Protein AF-A0AA40LJL6-F1 (afdb_monomer)

Radius of gyration: 24.33 Å; Cα contacts (8 Å, |Δi|>4): 208; chains: 1; bounding box: 63×38×68 Å

Secondary structure (DSSP, 8-state):
-----SPTT-GGGGGGGGGG-SEEEEE--TT-S-S--TTTTT-SSS-S--GGGGTTT---------PPPTTSPPPEEEE--------S--TT------------EEEEEEPP-PPPPP-----------PPPEEEEE---------GGGSSS--STT---------SSSSSS-GGGG-TT-EEEE--SSSSPEEEE---

pLDDT: mean 71.31, std 26.69, range [22.41, 97.38]

Foldseek 3Di:
DQDDDDPPPPQLCQQVVLSHDQKDKAFDDPVQQDQHDPCCVVHSRDGPHGNVVRPVVVDDLDDPPPDPPPPDDFFDWDWDQPDDPDPPDPPPDPPPDPDWDKDKTKTDRDDDDDDDDDDDDDDPDPPPPNTTMIMIHTKDDDDDDDPVCPPHHDDVPRDIDDDDDDDPRDPDPPCVPDQQDWDWADDPDDHIDIDGNDD

InterPro domains:
  IPR000269 Copper amine oxidase [PTHR10638] (2-182)
  IPR015798 Copper amine oxidase, catalytic domain [PF01179] (6-64)
  IPR015798 Copper amine oxidase, catalytic domain [PF01179] (128-181)
  IPR036460 Copper amine oxidase, catalytic domain superfamily [G3DSA:2.70.98.20] (1-196)
  IPR036460 Copper amine oxidase, catalytic domain superfamily [SSF49998] (3-64)
  IPR036460 Copper amine oxidase, catalytic domain superfamily [SSF49998] (126-197)
  IPR049947 Copper amine oxidase, copper-binding site [PS01165] (138-151)

Organism: Cnephaeus nilssonii (NCBI:txid3371016)

Sequence (199 aa):
MAEQVLPPGWQEERAITWARYPLAVTKYRESELCSSSIYNQNDPWDPPVVFEEFLRNNENIEEEVLAPPSSSPSPRLELRPVLGPVPAAPCCGESKLSGPQICPFLIRRAGGVAHPSPLRARQHCPPLSPQDLVAWVTVGFLHIPHSEDIPNTATPGNSVGFLLRPFNFFPEDPSVASRDTVIVWPRDNGPNYVQRWIP

Solvent-accessible surface area (backbone atoms only — not comparable to full-atom values): 13677 Å² total; per-residue (Å²): 124,47,68,76,81,66,62,88,86,39,68,58,35,48,30,49,42,53,58,75,34,57,65,46,77,39,72,67,46,92,90,64,72,59,67,53,54,90,59,24,80,84,37,21,71,75,32,95,33,49,37,59,61,70,61,68,72,70,71,83,80,84,68,85,83,74,75,75,66,99,82,64,82,78,78,49,72,49,82,50,81,87,77,64,89,70,70,98,60,70,90,77,57,92,64,96,62,102,64,73,70,73,67,78,42,50,50,35,72,46,78,81,87,76,81,90,77,88,88,81,78,96,72,90,69,79,82,79,71,74,72,43,33,28,47,39,52,40,46,48,78,90,83,79,90,56,81,76,37,64,97,52,72,63,68,83,89,70,73,76,79,84,82,92,71,86,74,89,69,56,99,60,72,78,69,72,79,50,54,84,56,72,48,77,43,86,48,99,82,68,76,65,47,76,49,70,57,75,132

Mean predicted aligned error: 14.17 Å

Structure (mmCIF, N/CA/C/O backbone):
data_AF-A0AA40LJL6-F1
#
_entry.id   AF-A0AA40LJL6-F1
#
loop_
_atom_site.group_PDB
_atom_site.id
_atom_site.type_symbol
_atom_site.label_atom_id
_atom_site.label_alt_id
_atom_site.label_comp_id
_atom_site.label_asym_id
_atom_site.label_entity_id
_atom_site.label_seq_id
_atom_site.pdbx_PDB_ins_code
_atom_site.Cartn_x
_atom_site.Cartn_y
_atom_site.Cartn_z
_atom_site.occupancy
_atom_site.B_iso_or_equiv
_atom_site.auth_seq_id
_atom_site.auth_comp_id
_atom_site.auth_asym_id
_atom_site.auth_atom_id
_atom_site.pdbx_PDB_model_num
ATOM 1 N N . MET A 1 1 ? 2.437 -12.860 6.731 1.00 56.91 1 MET A N 1
ATOM 2 C CA . MET A 1 1 ? 1.092 -12.312 7.016 1.00 56.91 1 MET A CA 1
ATOM 3 C C . MET A 1 1 ? 1.081 -11.991 8.495 1.00 56.91 1 MET A C 1
ATOM 5 O O . MET A 1 1 ? 1.680 -12.765 9.231 1.00 56.91 1 MET A O 1
ATOM 9 N N . ALA A 1 2 ? 0.531 -10.849 8.908 1.00 76.94 2 ALA A N 1
ATOM 10 C CA . ALA A 1 2 ? 0.486 -10.508 10.328 1.00 76.94 2 ALA A CA 1
ATOM 11 C C . ALA A 1 2 ? -0.398 -11.515 11.081 1.00 76.94 2 ALA A C 1
ATOM 13 O O . ALA A 1 2 ? -1.391 -11.989 10.528 1.00 76.94 2 ALA A O 1
ATOM 14 N N . GLU A 1 3 ? -0.017 -11.839 12.312 1.00 81.81 3 GLU A N 1
ATOM 15 C CA . GLU A 1 3 ? -0.786 -12.704 13.208 1.00 81.81 3 GLU A CA 1
ATOM 16 C C . GLU A 1 3 ? -1.466 -11.868 14.298 1.00 81.81 3 GLU A C 1
ATOM 18 O O . GLU A 1 3 ? -1.083 -10.724 14.552 1.00 81.81 3 GLU A O 1
ATOM 23 N N . GLN A 1 4 ? -2.481 -12.445 14.946 1.00 86.44 4 GLN A N 1
ATOM 24 C CA . GLN A 1 4 ? -3.164 -11.813 16.072 1.00 86.44 4 GLN A CA 1
ATOM 25 C C . GLN A 1 4 ? -2.174 -11.577 17.221 1.00 86.44 4 GLN A C 1
ATOM 27 O O . GLN A 1 4 ? -1.598 -12.526 17.747 1.00 86.44 4 GLN A O 1
ATOM 32 N N . VAL A 1 5 ? -2.012 -10.317 17.632 1.00 86.62 5 VAL A N 1
ATOM 33 C CA . VAL A 1 5 ? -1.057 -9.939 18.689 1.00 86.62 5 VAL A CA 1
ATOM 34 C C . VAL A 1 5 ? -1.708 -9.961 20.071 1.00 86.62 5 VAL A C 1
ATOM 36 O O . VAL A 1 5 ? -1.239 -10.654 20.969 1.00 86.62 5 VAL A O 1
ATOM 39 N N . LEU A 1 6 ? -2.795 -9.207 20.254 1.00 86.88 6 LEU A N 1
ATOM 40 C CA . LEU A 1 6 ? -3.528 -9.146 21.521 1.00 86.88 6 LEU A CA 1
ATOM 41 C C . LEU A 1 6 ? -4.774 -10.040 21.472 1.00 86.88 6 LEU A C 1
ATOM 43 O O . LEU A 1 6 ? -5.401 -10.123 20.416 1.00 86.88 6 LEU A O 1
ATOM 47 N N . PRO A 1 7 ? -5.178 -10.694 22.573 1.00 90.06 7 PRO A N 1
ATOM 48 C CA . PRO A 1 7 ? -6.422 -11.457 22.602 1.00 90.06 7 PRO A CA 1
ATOM 49 C C . PRO A 1 7 ? -7.640 -10.568 22.284 1.00 90.06 7 PRO A C 1
ATOM 51 O O . PRO A 1 7 ? -7.742 -9.471 22.840 1.00 90.06 7 PRO A O 1
ATOM 54 N N . PRO A 1 8 ? -8.588 -11.020 21.441 1.00 89.00 8 PRO A N 1
ATOM 55 C CA . PRO A 1 8 ? -9.789 -10.247 21.141 1.00 89.00 8 PRO A CA 1
ATOM 56 C C . PRO A 1 8 ? -10.595 -9.911 22.401 1.00 89.00 8 PRO A C 1
ATOM 58 O O . PRO A 1 8 ? -10.908 -10.796 23.200 1.00 89.00 8 PRO A O 1
ATOM 61 N N . GLY A 1 9 ? -10.958 -8.638 22.566 1.00 83.12 9 GLY A N 1
ATOM 62 C CA . GLY A 1 9 ? -11.738 -8.165 23.715 1.00 83.12 9 GLY A CA 1
ATOM 63 C C . GLY A 1 9 ? -10.910 -7.916 24.978 1.00 83.12 9 GLY A C 1
ATOM 64 O O . GLY A 1 9 ? -11.483 -7.575 26.014 1.00 83.12 9 GLY A O 1
ATOM 65 N N . TRP A 1 10 ? -9.583 -8.056 24.905 1.00 88.56 10 TRP A N 1
ATOM 66 C CA . TRP A 1 10 ? -8.686 -7.560 25.942 1.00 88.56 10 TRP A CA 1
ATOM 67 C C . TRP A 1 10 ? -8.720 -6.025 25.995 1.00 88.56 10 TRP A C 1
ATOM 69 O O . TRP A 1 10 ? -9.001 -5.366 24.997 1.00 88.56 10 TRP A O 1
ATOM 79 N N . GLN A 1 11 ? -8.436 -5.463 27.168 1.00 88.12 11 GLN A N 1
ATOM 80 C CA . GLN A 1 11 ? -8.639 -4.051 27.494 1.00 88.12 11 GLN A CA 1
ATOM 81 C C . GLN A 1 11 ? -8.098 -3.079 26.427 1.00 88.12 11 GLN A C 1
ATOM 83 O O . GLN A 1 11 ?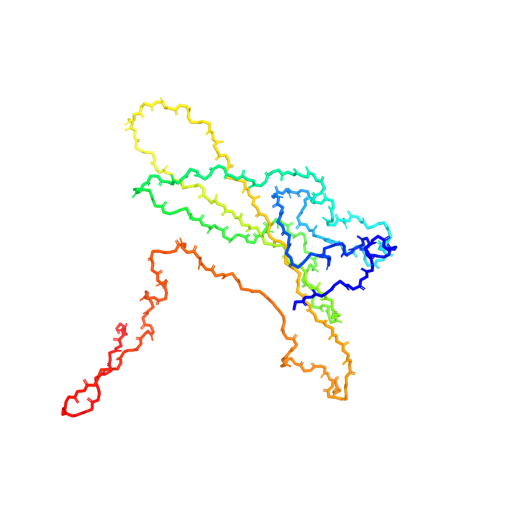 -8.866 -2.313 25.850 1.00 88.12 11 GLN A O 1
ATOM 88 N N . GLU A 1 12 ? -6.808 -3.154 26.109 1.00 90.81 12 GLU A N 1
ATOM 89 C CA . GLU A 1 12 ? -6.134 -2.257 25.159 1.00 90.81 12 GLU A CA 1
ATOM 90 C C . GLU A 1 12 ? -6.368 -2.644 23.691 1.00 90.81 12 GLU A C 1
ATOM 92 O O . GLU A 1 12 ? -6.174 -1.838 22.781 1.00 90.81 12 GLU A O 1
ATOM 97 N N . GLU A 1 13 ? -6.789 -3.885 23.438 1.00 94.06 13 GLU A N 1
ATOM 98 C CA . GLU A 1 13 ? -6.981 -4.406 22.084 1.00 94.06 13 GLU A CA 1
ATOM 99 C C . GLU A 1 13 ? -8.101 -3.665 21.341 1.00 94.06 13 GLU A C 1
ATOM 101 O O . GLU A 1 13 ? -8.057 -3.542 20.114 1.00 94.06 13 GLU A O 1
ATOM 106 N N . ARG A 1 14 ? -9.036 -3.053 22.081 1.00 93.56 14 ARG A N 1
ATOM 107 C CA . ARG A 1 14 ? -10.104 -2.206 21.537 1.00 93.56 14 ARG A CA 1
ATOM 108 C C . ARG A 1 14 ? -9.581 -1.091 20.618 1.00 93.56 14 ARG A C 1
ATOM 110 O O . ARG A 1 14 ? -10.229 -0.784 19.615 1.00 93.56 14 ARG A O 1
ATOM 117 N N . ALA A 1 15 ? -8.404 -0.533 20.904 1.00 92.75 15 ALA A N 1
ATOM 118 C CA . ALA A 1 15 ? -7.780 0.534 20.117 1.00 92.75 15 ALA A CA 1
ATOM 119 C C . ALA A 1 15 ? -7.234 0.092 18.753 1.00 92.75 15 ALA A C 1
ATOM 121 O O . ALA A 1 15 ? -6.983 0.943 17.891 1.00 92.75 15 ALA A O 1
ATOM 122 N N . ILE A 1 16 ? -7.030 -1.215 18.567 1.00 94.00 16 ILE A N 1
ATOM 123 C CA . ILE A 1 16 ? -6.370 -1.805 17.399 1.00 94.00 16 ILE A CA 1
ATOM 124 C C . ILE A 1 16 ? -7.142 -2.998 16.822 1.00 94.00 16 ILE A C 1
ATOM 126 O O . ILE A 1 16 ? -6.550 -3.912 16.259 1.00 94.00 16 ILE A O 1
ATOM 130 N N . THR A 1 17 ? -8.474 -2.991 16.912 1.00 94.50 17 THR A N 1
ATOM 131 C CA . THR A 1 17 ? -9.337 -4.085 16.409 1.00 94.50 17 THR A CA 1
ATOM 132 C C . THR A 1 17 ? -9.143 -4.414 14.923 1.00 94.50 17 THR A C 1
ATOM 134 O O . THR A 1 17 ? -9.381 -5.541 14.497 1.00 94.50 17 THR A O 1
ATOM 137 N N . TRP A 1 18 ? -8.631 -3.471 14.130 1.00 93.62 18 TRP A N 1
ATOM 138 C CA . TRP A 1 18 ? -8.189 -3.709 12.754 1.00 93.62 18 TRP A CA 1
ATOM 139 C C . TRP A 1 18 ? -7.113 -4.798 12.634 1.00 93.62 18 TRP A C 1
ATOM 141 O O . TRP A 1 18 ? -7.055 -5.486 11.617 1.00 93.62 18 TRP A O 1
ATOM 151 N N . ALA A 1 19 ? -6.298 -5.007 13.672 1.00 91.75 19 ALA A N 1
ATOM 152 C CA . ALA A 1 19 ? -5.190 -5.961 13.671 1.00 91.75 19 ALA A CA 1
ATOM 153 C C . ALA A 1 19 ? -5.661 -7.419 13.646 1.00 91.75 19 ALA A C 1
ATOM 155 O O . ALA A 1 19 ? -4.876 -8.311 13.333 1.00 91.75 19 ALA A O 1
ATOM 156 N N . ARG A 1 20 ? -6.947 -7.658 13.932 1.00 92.56 20 ARG A N 1
ATOM 157 C CA . ARG A 1 20 ? -7.588 -8.974 13.812 1.00 92.56 20 ARG A CA 1
ATOM 158 C C . ARG A 1 20 ? -7.720 -9.439 12.370 1.00 92.56 20 ARG A C 1
ATOM 160 O O . ARG A 1 20 ? -7.794 -10.637 12.102 1.00 92.56 20 ARG A O 1
ATOM 167 N N . TYR A 1 21 ? -7.792 -8.486 11.445 1.00 91.75 21 TYR A N 1
ATOM 168 C CA . TYR A 1 21 ? -8.160 -8.740 10.066 1.00 91.75 21 TYR A CA 1
ATOM 169 C C . TYR A 1 21 ? -6.962 -8.485 9.161 1.00 91.75 21 TYR A C 1
ATOM 171 O O . TYR A 1 21 ? -6.545 -7.336 9.010 1.00 91.75 21 TYR A O 1
ATOM 179 N N . PRO A 1 22 ? -6.416 -9.517 8.498 1.00 90.12 22 PRO A N 1
ATOM 180 C CA . PRO A 1 22 ? -5.417 -9.287 7.461 1.00 90.12 22 PRO A CA 1
ATOM 181 C C . PRO A 1 22 ? -6.010 -8.527 6.263 1.00 90.12 22 PRO A C 1
ATOM 183 O O . PRO A 1 22 ? -5.319 -7.741 5.617 1.00 90.12 22 PRO A O 1
ATOM 186 N N . LEU A 1 23 ? -7.297 -8.755 5.989 1.00 90.56 23 LEU A N 1
ATOM 187 C CA . LEU A 1 23 ? -8.101 -8.041 5.008 1.00 90.56 23 LEU A CA 1
ATOM 188 C C . LEU A 1 23 ? -9.528 -7.898 5.545 1.00 90.56 23 LEU A C 1
ATOM 190 O O . LEU A 1 23 ? -10.116 -8.881 5.995 1.00 90.56 23 LEU A O 1
ATOM 194 N N . ALA A 1 24 ? -10.089 -6.701 5.430 1.00 90.44 24 ALA A N 1
ATOM 195 C CA . ALA A 1 24 ? -11.503 -6.428 5.649 1.00 90.44 24 ALA A CA 1
ATOM 196 C C . ALA A 1 24 ? -12.036 -5.520 4.534 1.00 90.44 24 ALA A C 1
ATOM 198 O O . ALA A 1 24 ? -11.298 -4.700 3.984 1.00 90.44 24 ALA A O 1
ATOM 199 N N . VAL A 1 25 ? -13.315 -5.669 4.191 1.00 89.81 25 VAL A N 1
ATOM 200 C CA . VAL A 1 25 ? -13.981 -4.861 3.161 1.00 89.81 25 VAL A CA 1
ATOM 201 C C . VAL A 1 25 ? -15.233 -4.243 3.762 1.00 89.81 25 VAL A C 1
ATOM 203 O O . VAL A 1 25 ? -16.051 -4.955 4.340 1.00 89.81 25 VAL A O 1
ATOM 206 N N . THR A 1 26 ? -15.377 -2.928 3.624 1.00 88.50 26 THR A N 1
ATOM 207 C CA . THR A 1 26 ? -16.536 -2.172 4.114 1.00 88.50 26 THR A CA 1
ATOM 208 C C . THR A 1 26 ? -17.136 -1.335 2.992 1.00 88.50 26 THR A C 1
ATOM 210 O O . THR A 1 26 ? -16.498 -1.098 1.961 1.00 88.50 26 THR A O 1
ATOM 213 N N . LYS A 1 27 ? -18.369 -0.860 3.181 1.00 88.19 27 LYS A N 1
ATOM 214 C CA . LYS A 1 27 ? -18.916 0.201 2.331 1.00 88.19 27 LYS A CA 1
ATOM 215 C C . LYS A 1 27 ? -18.298 1.534 2.720 1.00 88.19 27 LYS A C 1
ATOM 217 O O . LYS A 1 27 ? -18.002 1.781 3.887 1.00 88.19 27 LYS A O 1
ATOM 222 N N . TYR A 1 28 ? -18.109 2.400 1.736 1.00 86.12 28 TYR A N 1
ATOM 223 C CA . TYR A 1 28 ? -17.621 3.746 1.966 1.00 86.12 28 TYR A CA 1
ATOM 224 C C . TYR A 1 28 ? -18.651 4.577 2.730 1.00 86.12 28 TYR A C 1
ATOM 226 O O . TYR A 1 28 ? -19.820 4.656 2.342 1.00 86.12 28 TYR A O 1
ATOM 234 N N . ARG A 1 29 ? -18.186 5.254 3.779 1.00 85.31 29 ARG A N 1
ATOM 235 C CA . ARG A 1 29 ? -18.951 6.222 4.563 1.00 85.31 29 ARG A CA 1
ATOM 236 C C . ARG A 1 29 ? -18.042 7.380 4.949 1.00 85.31 29 ARG A C 1
ATOM 238 O O . ARG A 1 29 ? -16.910 7.171 5.378 1.00 85.31 29 ARG A O 1
ATOM 245 N N . GLU A 1 30 ? -18.555 8.603 4.859 1.00 87.81 30 GLU A N 1
ATOM 246 C CA . GLU A 1 30 ? -17.804 9.806 5.251 1.00 87.81 30 GLU A CA 1
ATOM 247 C C . GLU A 1 30 ? -17.490 9.854 6.756 1.00 87.81 30 GLU A C 1
ATOM 249 O O . GLU A 1 30 ? -16.567 10.546 7.170 1.00 87.81 30 GLU A O 1
ATOM 254 N N . SER A 1 31 ? -18.227 9.107 7.582 1.00 87.81 31 SER A N 1
ATOM 255 C CA . SER A 1 31 ? -17.964 8.972 9.018 1.00 87.81 31 SER A CA 1
ATOM 256 C C . SER A 1 31 ? -16.895 7.927 9.363 1.00 87.81 31 SER A C 1
ATOM 258 O O . SER A 1 31 ? -16.448 7.887 10.503 1.00 87.81 31 SER A O 1
ATOM 260 N N . GLU A 1 32 ? -16.481 7.081 8.412 1.00 91.19 32 GLU A N 1
ATOM 261 C CA . GLU A 1 32 ? -15.602 5.915 8.634 1.00 91.19 32 GLU A CA 1
ATOM 262 C C . GLU A 1 32 ? -14.310 6.024 7.800 1.00 91.19 32 GLU A C 1
ATOM 264 O O . GLU A 1 32 ? -13.824 5.059 7.213 1.00 91.19 32 GLU A O 1
ATOM 269 N N . LEU A 1 33 ? -13.749 7.236 7.703 1.00 88.94 33 LEU A N 1
ATOM 270 C CA . LEU A 1 33 ? -12.578 7.519 6.857 1.00 88.94 33 LEU A CA 1
ATOM 271 C C . LEU A 1 33 ? -11.265 6.954 7.406 1.00 88.94 33 LEU A C 1
ATOM 273 O O . LEU A 1 33 ? -10.334 6.727 6.638 1.00 88.94 33 LEU A O 1
ATOM 277 N N . CYS A 1 34 ? -11.177 6.760 8.722 1.00 89.00 34 CYS A N 1
ATOM 278 C CA . CYS A 1 34 ? -9.962 6.354 9.420 1.00 89.00 34 CYS A CA 1
ATOM 279 C C . CYS A 1 34 ? -10.252 5.133 10.297 1.00 89.00 34 CYS A C 1
ATOM 281 O O . CYS A 1 34 ? -11.263 5.105 10.988 1.00 89.00 34 CYS A O 1
ATOM 283 N N . SER A 1 35 ? -9.343 4.156 10.325 1.00 90.88 35 SER A N 1
ATOM 284 C CA . SER A 1 35 ? -9.427 2.970 11.196 1.00 90.88 35 SER A CA 1
ATOM 285 C C . SER A 1 35 ? -8.861 3.197 12.606 1.00 90.88 35 SER A C 1
ATOM 287 O O . SER A 1 35 ? -8.940 2.310 13.455 1.00 90.88 35 SER A O 1
ATOM 289 N N . SER A 1 36 ? -8.266 4.367 12.855 1.00 91.31 36 SER A N 1
ATOM 290 C CA . SER A 1 36 ? -7.680 4.770 14.136 1.00 91.31 36 SER A CA 1
ATOM 291 C C . SER A 1 36 ? -7.701 6.298 14.289 1.00 91.31 36 SER A C 1
ATOM 293 O O . SER A 1 36 ? -8.155 7.019 13.398 1.00 91.31 36 SER A O 1
ATOM 295 N N . SER A 1 37 ? -7.201 6.797 15.417 1.00 89.31 37 SER A N 1
ATOM 296 C CA . SER A 1 37 ? -7.086 8.219 15.741 1.00 89.31 37 SER A CA 1
ATOM 297 C C . SER A 1 37 ? -5.815 8.487 16.545 1.00 89.31 37 SER A C 1
ATOM 299 O O . SER A 1 37 ? -5.325 7.609 17.253 1.00 89.31 37 SER A O 1
ATOM 301 N N . ILE A 1 38 ? -5.313 9.727 16.503 1.00 91.44 38 ILE A N 1
ATOM 302 C CA . ILE A 1 38 ? -4.161 10.168 17.311 1.00 91.44 38 ILE A CA 1
ATOM 303 C C . ILE A 1 38 ? -4.389 9.990 18.821 1.00 91.44 38 ILE A C 1
ATOM 305 O O . ILE A 1 38 ? -3.432 9.907 19.586 1.00 91.44 38 ILE A O 1
ATOM 309 N N . TYR A 1 39 ? -5.650 9.924 19.254 1.00 91.00 39 TYR A N 1
ATOM 310 C CA . TYR A 1 39 ? -6.017 9.783 20.661 1.00 91.00 39 TYR A CA 1
ATOM 311 C C . TYR A 1 39 ? -6.032 8.324 21.144 1.00 91.00 39 TYR A C 1
ATOM 313 O O . TYR A 1 39 ? -5.899 8.101 22.345 1.00 91.00 39 TYR A O 1
ATOM 321 N N . ASN A 1 40 ? -6.089 7.334 20.237 1.00 89.50 40 ASN A N 1
ATOM 322 C CA . ASN A 1 40 ? -6.107 5.904 20.590 1.00 89.50 40 ASN A CA 1
ATOM 323 C C . ASN A 1 40 ? -4.866 5.478 21.396 1.00 89.50 40 ASN A C 1
ATOM 325 O O . ASN A 1 40 ? -4.921 4.502 22.134 1.00 89.50 40 ASN A O 1
ATOM 329 N N . GLN A 1 41 ? -3.743 6.191 21.254 1.00 90.00 41 GLN A N 1
ATOM 330 C CA . GLN A 1 41 ? -2.502 5.874 21.963 1.00 90.00 41 GLN A CA 1
ATOM 331 C C . GLN A 1 41 ? -2.580 6.163 23.468 1.00 90.00 41 GLN A C 1
ATOM 333 O O . GLN A 1 41 ? -1.993 5.427 24.259 1.00 90.00 41 GLN A O 1
ATOM 338 N N . ASN A 1 42 ? -3.245 7.256 23.850 1.00 93.19 42 ASN A N 1
ATOM 339 C CA . ASN A 1 42 ? -3.269 7.730 25.236 1.00 93.19 42 ASN A CA 1
ATOM 340 C C . ASN A 1 42 ? -4.484 7.213 26.011 1.00 93.19 42 ASN A C 1
ATOM 342 O O . ASN A 1 42 ? -4.439 7.180 27.237 1.00 93.19 42 ASN A O 1
ATOM 346 N N . ASP A 1 43 ? -5.538 6.807 25.304 1.00 93.44 43 ASP A N 1
ATOM 347 C CA . ASP A 1 43 ? -6.691 6.124 25.882 1.00 93.44 43 ASP A CA 1
ATOM 348 C C . ASP A 1 43 ? -7.126 4.960 24.975 1.00 93.44 43 ASP A C 1
ATOM 350 O O . ASP A 1 43 ? -8.037 5.098 24.152 1.00 93.44 43 ASP A O 1
ATOM 354 N N . PRO A 1 44 ? -6.431 3.810 25.053 1.00 92.00 44 PRO A N 1
ATOM 355 C CA . PRO A 1 44 ? -6.773 2.646 24.248 1.00 92.00 44 PRO A CA 1
ATOM 356 C C . PRO A 1 44 ? -8.012 1.891 24.754 1.00 92.00 44 PRO A C 1
ATOM 358 O O . PRO A 1 44 ? -8.523 1.017 24.049 1.00 92.00 44 PRO A O 1
ATOM 361 N N . TRP A 1 45 ? -8.485 2.204 25.963 1.00 94.31 45 TRP A N 1
ATOM 362 C CA . TRP A 1 45 ? -9.613 1.534 26.613 1.00 94.31 45 TRP A CA 1
ATOM 363 C C . TRP A 1 45 ? -10.959 2.119 26.181 1.00 94.31 45 TRP A C 1
ATOM 365 O O . TRP A 1 45 ? -11.922 1.363 26.032 1.00 94.31 45 TRP A O 1
ATOM 375 N N . ASP A 1 46 ? -11.011 3.430 25.925 1.00 95.81 46 ASP A N 1
ATOM 376 C CA . ASP A 1 46 ? -12.162 4.124 25.335 1.00 95.81 46 ASP A CA 1
ATOM 377 C C . ASP A 1 46 ? -11.757 4.957 24.099 1.00 95.81 46 ASP A C 1
ATOM 379 O O . ASP A 1 46 ? -11.801 6.190 24.099 1.00 95.81 46 ASP A O 1
ATOM 383 N N . PRO A 1 47 ? -11.306 4.298 23.014 1.00 93.94 47 PRO A N 1
ATOM 384 C CA . PRO A 1 47 ? -10.795 4.997 21.848 1.00 93.94 47 PRO A CA 1
ATOM 385 C C . PRO A 1 47 ? -11.943 5.638 21.047 1.00 93.94 47 PRO A C 1
ATOM 387 O O . PRO A 1 47 ? -12.982 5.006 20.841 1.00 93.94 47 PRO A O 1
ATOM 390 N N . PRO A 1 48 ? -11.744 6.837 20.470 1.00 92.06 48 PRO A N 1
ATOM 391 C CA . PRO A 1 48 ? -12.761 7.501 19.649 1.00 92.06 48 PRO A CA 1
ATOM 392 C C . PRO A 1 48 ? -13.056 6.786 18.321 1.00 92.06 48 PRO A C 1
ATOM 394 O O . PRO A 1 48 ? -14.032 7.119 17.655 1.00 92.06 48 PRO A O 1
ATOM 397 N N . VAL A 1 49 ? -12.201 5.847 17.901 1.00 92.12 49 VAL A N 1
ATOM 398 C CA . VAL A 1 49 ? -12.376 5.051 16.681 1.00 92.12 49 VAL A CA 1
ATOM 399 C C . VAL A 1 49 ? -12.134 3.580 16.999 1.00 92.12 49 VAL A C 1
ATOM 401 O O . VAL A 1 49 ? -11.034 3.207 17.419 1.00 92.12 49 VAL A O 1
ATOM 404 N N . VAL A 1 50 ? -13.148 2.750 16.742 1.00 94.06 50 VAL A N 1
ATOM 405 C CA . VAL A 1 50 ? -13.108 1.288 16.880 1.00 94.06 50 VAL A CA 1
ATOM 406 C C . VAL A 1 50 ? -13.428 0.659 15.524 1.00 94.06 50 VAL A C 1
ATOM 408 O O . VAL A 1 50 ? -14.583 0.605 15.115 1.00 94.06 50 VAL A O 1
ATOM 411 N N . PHE A 1 51 ? -12.407 0.152 14.830 1.00 94.19 51 PHE A N 1
ATOM 412 C CA . PHE A 1 51 ? -12.553 -0.401 13.477 1.00 94.19 51 PHE A CA 1
ATOM 413 C C . PHE A 1 51 ? -13.597 -1.525 13.370 1.00 94.19 51 PHE A C 1
ATOM 415 O O . PHE A 1 51 ? -14.341 -1.586 12.395 1.00 94.19 51 PHE A O 1
ATOM 422 N N . GLU A 1 52 ? -13.698 -2.387 14.387 1.00 93.06 52 GLU A N 1
ATOM 423 C CA . GLU A 1 52 ? -14.714 -3.450 14.456 1.00 93.06 52 GLU A CA 1
ATOM 424 C C . GLU A 1 52 ? -16.143 -2.930 14.214 1.00 93.06 52 GLU A C 1
ATOM 426 O O . GLU A 1 52 ? -16.982 -3.643 13.667 1.00 93.06 52 GLU A O 1
ATOM 431 N N . GLU A 1 53 ? -16.447 -1.688 14.605 1.00 92.69 53 GLU A N 1
ATOM 432 C CA . GLU A 1 53 ? -17.782 -1.103 14.449 1.00 92.69 53 GLU A CA 1
ATOM 433 C C . GLU A 1 53 ? -18.183 -0.928 12.982 1.00 92.69 53 GLU A C 1
ATOM 435 O O . GLU A 1 53 ? -19.373 -1.015 12.672 1.00 92.69 53 GLU A O 1
ATOM 440 N N . PHE A 1 54 ? -17.213 -0.801 12.071 1.00 91.00 54 PHE A N 1
ATOM 441 C CA . PHE A 1 54 ? -17.466 -0.672 10.633 1.00 91.00 54 PHE A CA 1
ATOM 442 C C . PHE A 1 54 ? -18.025 -1.974 10.038 1.00 91.00 54 PHE A C 1
ATOM 444 O O . PHE A 1 54 ? -18.720 -1.951 9.025 1.00 91.00 54 PHE A O 1
ATOM 451 N N . LEU A 1 55 ? -17.753 -3.115 10.685 1.00 88.94 55 LEU A N 1
ATOM 452 C CA . LEU A 1 55 ? -18.185 -4.450 10.254 1.00 88.94 55 LEU A CA 1
ATOM 453 C C . LEU A 1 55 ? -19.525 -4.875 10.878 1.00 88.94 55 LEU A C 1
ATOM 455 O O . LEU A 1 55 ? -20.223 -5.737 10.345 1.00 88.94 55 LEU A O 1
ATOM 459 N N . ARG A 1 56 ? -19.913 -4.277 12.011 1.00 80.12 56 ARG A N 1
ATOM 460 C CA . ARG A 1 56 ? -21.093 -4.697 12.797 1.00 80.12 56 ARG A CA 1
ATOM 461 C C . ARG A 1 56 ? -22.432 -4.410 12.132 1.00 80.12 56 ARG A C 1
ATOM 463 O O . ARG A 1 56 ? -23.437 -5.004 12.513 1.00 80.12 56 ARG A O 1
ATOM 470 N N . ASN A 1 57 ? -22.464 -3.499 11.166 1.00 75.50 57 ASN A N 1
ATOM 471 C CA . ASN A 1 57 ? -23.685 -3.125 10.456 1.00 75.50 57 ASN A CA 1
ATOM 472 C C . ASN A 1 57 ? -24.229 -4.250 9.543 1.00 75.50 57 ASN A C 1
ATOM 474 O O . ASN A 1 57 ? -25.351 -4.118 9.056 1.00 75.50 57 ASN A O 1
ATOM 478 N N . ASN A 1 58 ? -23.473 -5.349 9.357 1.00 69.25 58 ASN A N 1
ATOM 479 C CA . ASN A 1 58 ? -23.811 -6.517 8.532 1.00 69.25 58 ASN A CA 1
ATOM 480 C C . ASN A 1 58 ? -24.399 -6.126 7.168 1.00 69.25 58 ASN A C 1
ATOM 482 O O . ASN A 1 58 ? -25.359 -6.728 6.677 1.00 69.25 58 ASN A O 1
ATOM 486 N N . GLU A 1 59 ? -23.872 -5.053 6.581 1.00 70.62 59 GLU A N 1
ATOM 487 C CA . GLU A 1 59 ? -24.383 -4.575 5.313 1.00 70.62 59 GLU A CA 1
ATOM 488 C C . GLU A 1 59 ? -24.025 -5.567 4.208 1.00 70.62 59 GLU A C 1
ATOM 490 O O . GLU A 1 59 ? -22.859 -5.887 3.996 1.00 70.62 59 GLU A O 1
ATOM 495 N N . ASN A 1 60 ? -25.034 -6.028 3.467 1.00 66.00 60 ASN A N 1
ATOM 496 C CA . ASN A 1 60 ? -24.813 -6.950 2.360 1.00 66.00 60 ASN A CA 1
ATOM 497 C C . ASN A 1 60 ? -23.953 -6.283 1.263 1.00 66.00 60 ASN A C 1
ATOM 499 O O . ASN A 1 60 ? -24.325 -5.211 0.770 1.00 66.00 60 ASN A O 1
ATOM 503 N N . ILE A 1 61 ? -22.820 -6.904 0.910 1.00 68.56 61 ILE A N 1
ATOM 504 C CA . ILE A 1 61 ? -21.872 -6.471 -0.141 1.00 68.56 61 ILE A CA 1
ATOM 505 C C . ILE A 1 61 ? -22.168 -7.178 -1.483 1.00 68.56 61 ILE A C 1
ATOM 507 O O . ILE A 1 61 ? -21.548 -6.878 -2.499 1.00 68.56 61 ILE A O 1
ATOM 511 N N . GLU A 1 62 ? -23.135 -8.096 -1.529 1.00 56.56 62 GLU A N 1
ATOM 512 C CA . GLU A 1 62 ? -23.516 -8.787 -2.759 1.00 56.56 62 GLU A CA 1
ATOM 513 C C . GLU A 1 62 ? -24.117 -7.806 -3.782 1.00 56.56 62 GLU A C 1
ATOM 515 O O . GLU A 1 62 ? -25.160 -7.188 -3.557 1.00 56.56 62 GLU A O 1
ATOM 520 N N . GLU A 1 63 ? -23.439 -7.664 -4.923 1.00 55.62 63 GLU A N 1
ATOM 521 C CA . GLU A 1 63 ? -23.978 -7.053 -6.137 1.00 55.62 63 GLU A CA 1
ATOM 522 C C . GLU A 1 63 ? -24.504 -8.188 -7.034 1.00 55.62 63 GLU A C 1
ATOM 524 O O . GLU A 1 63 ? -23.785 -9.143 -7.335 1.00 55.62 63 GLU A O 1
ATOM 529 N N . GLU A 1 64 ? -25.767 -8.097 -7.460 1.00 45.22 64 GLU A N 1
ATOM 530 C CA . GLU A 1 64 ? -26.350 -8.948 -8.500 1.00 45.22 64 GLU A CA 1
ATOM 531 C C . GLU A 1 64 ? -25.542 -8.727 -9.790 1.00 45.22 64 GLU A C 1
ATOM 533 O O . GLU A 1 64 ? -25.615 -7.668 -10.417 1.00 45.22 64 GLU A O 1
ATOM 538 N N . VAL A 1 65 ? -24.685 -9.694 -10.140 1.00 40.22 65 VAL A N 1
ATOM 539 C CA . VAL A 1 65 ? -23.751 -9.612 -11.274 1.00 40.22 65 VAL A CA 1
ATOM 540 C C . VAL A 1 65 ? -24.533 -9.665 -12.586 1.00 40.22 65 VAL A C 1
ATOM 542 O O . VAL A 1 65 ? -24.600 -10.691 -13.261 1.00 40.22 65 VAL A O 1
ATOM 545 N N . LEU A 1 66 ? -25.128 -8.543 -12.984 1.00 37.47 66 LEU A N 1
ATOM 546 C CA . LEU A 1 66 ? -25.565 -8.354 -14.357 1.00 37.47 66 LEU A CA 1
ATOM 547 C C . LEU A 1 66 ? -24.311 -8.081 -15.187 1.00 37.47 66 LEU A C 1
ATOM 549 O O . LEU A 1 66 ? -23.745 -6.984 -15.179 1.00 37.47 66 LEU A O 1
ATOM 553 N N . ALA A 1 67 ? -23.838 -9.129 -15.862 1.00 34.19 67 ALA A N 1
ATOM 554 C CA . ALA A 1 67 ? -22.796 -9.020 -16.869 1.00 34.19 67 ALA A CA 1
ATOM 555 C C . ALA A 1 67 ? -23.172 -7.895 -17.855 1.00 34.19 67 ALA A C 1
ATOM 557 O O . ALA A 1 67 ? -24.312 -7.866 -18.332 1.00 34.19 67 ALA A O 1
ATOM 558 N N . PRO A 1 68 ? -22.262 -6.955 -18.168 1.00 40.47 68 PRO A N 1
ATOM 559 C CA . PRO A 1 68 ? -22.552 -5.959 -19.185 1.00 40.47 68 PRO A CA 1
ATOM 560 C C . PRO A 1 68 ? -22.824 -6.672 -20.521 1.00 40.47 68 PRO A C 1
ATOM 562 O O . PRO A 1 68 ? -22.142 -7.655 -20.831 1.00 40.47 68 PRO A O 1
ATOM 565 N N . PRO A 1 69 ? -23.795 -6.209 -21.334 1.00 36.41 69 PRO A N 1
ATOM 566 C CA . PRO A 1 69 ? -23.920 -6.693 -22.700 1.00 36.41 69 PRO A CA 1
ATOM 567 C C . PRO A 1 69 ? -22.581 -6.472 -23.410 1.00 36.41 69 PRO A C 1
ATOM 569 O O . PRO A 1 69 ? -21.923 -5.450 -23.209 1.00 36.41 69 PRO A O 1
ATOM 572 N N . SER A 1 70 ? -22.183 -7.445 -24.226 1.00 44.97 70 SER A N 1
ATOM 573 C CA . SER A 1 70 ? -20.862 -7.631 -24.847 1.00 44.97 70 SER A CA 1
ATOM 574 C C . SER A 1 70 ? -20.369 -6.501 -25.774 1.00 44.97 70 SER A C 1
ATOM 576 O O . SER A 1 70 ? -19.476 -6.719 -26.586 1.00 44.97 70 SER A O 1
ATOM 578 N N . SER A 1 71 ? -20.946 -5.302 -25.697 1.00 39.81 71 SER A N 1
ATOM 579 C CA . SER A 1 71 ? -20.662 -4.153 -26.557 1.00 39.81 71 SER A CA 1
ATOM 580 C C . SER A 1 71 ? -20.455 -2.824 -25.812 1.00 39.81 71 SER A C 1
ATOM 582 O O . SER A 1 71 ? -20.405 -1.786 -26.468 1.00 39.81 71 SER A O 1
ATOM 584 N N . SER A 1 72 ? -20.349 -2.801 -24.477 1.00 39.06 72 SER A N 1
ATOM 585 C CA . SER A 1 72 ? -20.025 -1.574 -23.723 1.00 39.06 72 SER A CA 1
ATOM 586 C C . SER A 1 72 ? -18.573 -1.567 -23.224 1.00 39.06 72 SER A C 1
ATOM 588 O O . SER A 1 72 ? -18.106 -2.610 -22.763 1.00 39.06 72 SER A O 1
ATOM 590 N N . PRO A 1 73 ? -17.863 -0.420 -23.260 1.00 38.88 73 PRO A N 1
ATOM 591 C CA . PRO A 1 73 ? -16.493 -0.328 -22.759 1.00 38.88 73 PRO A CA 1
ATOM 592 C C . PRO A 1 73 ? -16.426 -0.684 -21.266 1.00 38.88 73 PRO A C 1
ATOM 594 O O . PRO A 1 73 ? -17.325 -0.334 -20.499 1.00 38.88 73 PRO A O 1
ATOM 597 N N . SER A 1 74 ? -15.366 -1.397 -20.873 1.00 38.81 74 SER A N 1
ATOM 598 C CA . SER A 1 74 ? -15.135 -1.883 -19.508 1.00 38.81 74 SER A CA 1
ATOM 599 C C . SER A 1 74 ? -15.279 -0.770 -18.457 1.00 38.81 74 SER A C 1
ATOM 601 O O . SER A 1 74 ? -14.850 0.362 -18.704 1.00 38.81 74 SER A O 1
ATOM 603 N N . PRO A 1 75 ? -15.850 -1.061 -17.270 1.00 38.75 75 PRO A N 1
ATOM 604 C CA . PRO A 1 75 ? -15.967 -0.075 -16.204 1.00 38.75 75 PRO A CA 1
ATOM 605 C C . PRO A 1 75 ? -14.577 0.382 -15.746 1.00 38.75 75 PRO A C 1
ATOM 607 O O . PRO A 1 75 ? -13.688 -0.425 -15.480 1.00 38.75 75 PRO A O 1
ATOM 610 N N . ARG A 1 76 ? -14.395 1.699 -15.647 1.00 39.06 76 ARG A N 1
ATOM 611 C CA . ARG A 1 76 ? -13.153 2.329 -15.196 1.00 39.06 76 ARG A CA 1
ATOM 612 C C . ARG A 1 76 ? -13.105 2.265 -13.665 1.00 39.06 76 ARG A C 1
ATOM 614 O O . ARG A 1 76 ? -13.920 2.902 -13.000 1.00 39.06 76 ARG A O 1
ATOM 621 N N . LEU A 1 77 ? -12.174 1.492 -13.101 1.00 41.59 77 LEU A N 1
ATOM 622 C CA . LEU A 1 77 ? -11.805 1.636 -11.689 1.00 41.59 77 LEU A CA 1
ATOM 623 C C . LEU A 1 77 ? -11.035 2.955 -11.559 1.00 41.59 77 LEU A C 1
ATOM 625 O O . LEU A 1 77 ? -9.984 3.119 -12.178 1.00 41.59 77 LEU A O 1
ATOM 629 N N . GLU A 1 78 ? -11.552 3.896 -10.777 1.00 40.62 78 GLU A N 1
ATOM 630 C CA . GLU A 1 78 ? -10.802 5.092 -10.390 1.00 40.62 78 GLU A CA 1
ATOM 631 C C . GLU A 1 78 ? -10.261 4.864 -8.978 1.00 40.62 78 GLU A C 1
ATOM 633 O O . GLU A 1 78 ? -11.005 4.913 -7.999 1.00 40.62 78 GLU A O 1
ATOM 638 N N . LEU A 1 79 ? -8.955 4.606 -8.871 1.00 38.22 79 LEU A N 1
ATOM 639 C CA . LEU A 1 79 ? -8.249 4.666 -7.595 1.00 38.22 79 LEU A CA 1
ATOM 640 C C . LEU A 1 79 ? -8.033 6.142 -7.266 1.00 38.22 79 LEU A C 1
ATOM 642 O O . LEU A 1 79 ? -7.168 6.799 -7.844 1.00 38.22 79 LEU A O 1
ATOM 646 N N . ARG A 1 80 ? -8.851 6.680 -6.364 1.00 37.47 80 ARG A N 1
ATOM 647 C CA . ARG A 1 80 ? -8.661 8.026 -5.827 1.00 37.47 80 ARG A CA 1
ATOM 648 C C . ARG A 1 80 ? -8.163 7.910 -4.389 1.00 37.47 80 ARG A C 1
ATOM 650 O O . ARG A 1 80 ? -8.851 7.279 -3.587 1.00 37.47 80 ARG A O 1
ATOM 657 N N . PRO A 1 81 ? -7.022 8.523 -4.025 1.00 33.19 81 PRO A N 1
ATOM 658 C CA . PRO A 1 81 ? -6.758 8.784 -2.618 1.00 33.19 81 PRO A CA 1
ATOM 659 C C . PRO A 1 81 ? -7.912 9.636 -2.079 1.00 33.19 81 PRO A C 1
ATOM 661 O O . PRO A 1 81 ? -8.374 10.558 -2.758 1.00 33.19 81 PRO A O 1
ATOM 664 N N . VAL A 1 82 ? -8.409 9.311 -0.886 1.00 41.88 82 VAL A N 1
ATOM 665 C CA . VAL A 1 82 ? -9.463 10.083 -0.216 1.00 41.88 82 VAL A CA 1
ATOM 666 C C . VAL A 1 82 ? -8.849 11.396 0.281 1.00 41.88 82 VAL A C 1
ATOM 668 O O . VAL A 1 82 ? -8.552 11.574 1.455 1.00 41.88 82 VAL A O 1
ATOM 671 N N . LEU A 1 83 ? -8.580 12.316 -0.644 1.00 36.69 83 LEU A N 1
ATOM 672 C CA . LEU A 1 83 ? -8.161 13.681 -0.351 1.00 36.69 83 LEU A CA 1
ATOM 673 C C . LEU A 1 83 ? -9.417 14.505 -0.053 1.00 36.69 83 LEU A C 1
ATOM 675 O O . LEU A 1 83 ? -9.898 15.267 -0.890 1.00 36.69 83 LEU A O 1
ATOM 679 N N . GLY A 1 84 ? -9.964 14.332 1.151 1.00 31.16 84 GLY A N 1
ATOM 680 C CA . GLY A 1 84 ? -10.663 15.436 1.807 1.00 31.16 84 GLY A CA 1
ATOM 681 C C . GLY A 1 84 ? -9.650 16.533 2.167 1.00 31.16 84 GLY A C 1
ATOM 682 O O . GLY A 1 84 ? -8.444 16.268 2.145 1.00 31.16 84 GLY A O 1
ATOM 683 N N . PRO A 1 85 ? -10.082 17.765 2.485 1.00 28.84 85 PRO A N 1
ATOM 684 C CA . PRO A 1 85 ? -9.185 18.778 3.020 1.00 28.84 85 PRO A CA 1
ATOM 685 C C . PRO A 1 85 ? -8.631 18.254 4.346 1.00 28.84 85 PRO A C 1
ATOM 687 O O . PRO A 1 85 ? -9.284 18.331 5.379 1.00 28.84 85 PRO A O 1
ATOM 690 N N . VAL A 1 86 ? -7.440 17.666 4.295 1.00 31.83 86 VAL A N 1
ATOM 691 C CA . VAL A 1 86 ? -6.639 17.344 5.467 1.00 31.83 86 VAL A CA 1
ATOM 692 C C . VAL A 1 86 ? -6.286 18.706 6.068 1.00 31.83 86 VAL A C 1
ATOM 694 O O . VAL A 1 86 ? -5.509 19.434 5.440 1.00 31.83 86 VAL A O 1
ATOM 697 N N . PRO A 1 87 ? -6.849 19.136 7.220 1.00 26.02 87 PRO A N 1
ATOM 698 C CA . PRO A 1 87 ? -6.176 20.189 7.963 1.00 26.02 87 PRO A CA 1
ATOM 699 C C . PRO A 1 87 ? -4.766 19.664 8.194 1.00 26.02 87 PRO A C 1
ATOM 701 O O . PRO A 1 87 ? -4.623 18.494 8.533 1.00 26.02 87 PRO A O 1
ATOM 704 N N . ALA A 1 88 ? -3.753 20.484 7.918 1.00 25.12 88 ALA A N 1
ATOM 705 C CA . ALA A 1 88 ? -2.344 20.150 8.070 1.00 25.12 88 ALA A CA 1
ATOM 706 C C . ALA A 1 88 ? -2.054 19.651 9.498 1.00 25.12 88 ALA A C 1
ATOM 708 O O . ALA A 1 88 ? -1.636 20.391 10.381 1.00 25.12 88 ALA A O 1
ATOM 709 N N . ALA A 1 89 ? -2.326 18.377 9.713 1.00 27.34 89 ALA A N 1
ATOM 710 C CA . ALA A 1 89 ? -2.041 17.570 10.865 1.00 27.34 89 ALA A CA 1
ATOM 711 C C . ALA A 1 89 ? -1.397 16.331 10.246 1.00 27.34 89 ALA A C 1
ATOM 713 O O . ALA A 1 89 ? -1.974 15.726 9.335 1.00 27.34 89 ALA A O 1
ATOM 714 N N . PRO A 1 90 ? -0.157 16.012 10.623 1.00 28.12 90 PRO A N 1
ATOM 715 C CA . PRO A 1 90 ? 0.635 15.032 9.915 1.00 28.12 90 PRO A CA 1
ATOM 716 C C . PRO A 1 90 ? 0.089 13.638 10.241 1.00 28.12 90 PRO A C 1
ATOM 718 O O . PRO A 1 90 ? 0.578 12.967 11.140 1.00 28.12 90 PRO A O 1
ATOM 721 N N . CYS A 1 91 ? -0.915 13.174 9.492 1.00 29.44 91 CYS A N 1
ATOM 722 C CA . CYS A 1 91 ? -1.273 11.752 9.440 1.00 29.44 91 CYS A CA 1
ATOM 723 C C . CYS A 1 91 ? -0.129 10.911 8.835 1.00 29.44 91 CYS A C 1
ATOM 725 O O . CYS A 1 91 ? -0.121 9.696 8.974 1.00 29.44 91 CYS A O 1
ATOM 727 N N . CYS A 1 92 ? 0.862 11.579 8.231 1.00 27.19 92 CYS A N 1
ATOM 728 C CA . CYS A 1 92 ? 2.156 11.040 7.831 1.00 27.19 92 CYS A CA 1
ATOM 729 C C . CYS A 1 92 ? 3.278 11.917 8.410 1.00 27.19 92 CYS A C 1
ATOM 731 O O . CYS A 1 92 ? 3.979 12.615 7.682 1.00 27.19 92 CYS A O 1
ATOM 733 N N . GLY A 1 93 ? 3.408 11.956 9.734 1.00 22.41 93 GLY A N 1
ATOM 734 C CA . GLY A 1 93 ? 4.675 12.332 10.354 1.00 22.41 93 GLY A CA 1
ATOM 735 C C . GLY A 1 93 ? 5.562 11.097 10.363 1.00 22.41 93 GLY A C 1
ATOM 736 O O . GLY A 1 93 ? 5.096 10.034 10.760 1.00 22.41 93 GLY A O 1
ATOM 737 N N . GLU A 1 94 ? 6.810 11.218 9.916 1.00 26.34 94 GLU A N 1
ATOM 738 C CA . GLU A 1 94 ? 7.857 10.216 10.128 1.00 26.34 94 GLU A CA 1
ATOM 739 C C . GLU A 1 94 ? 8.072 10.002 11.638 1.00 26.34 94 GLU A C 1
ATOM 741 O O . GLU A 1 94 ? 9.009 10.520 12.245 1.00 26.34 94 GLU A O 1
ATOM 746 N N . SER A 1 95 ? 7.190 9.256 12.292 1.00 23.53 95 SER A N 1
ATOM 747 C CA . SER A 1 95 ? 7.458 8.693 13.601 1.00 23.53 95 SER A CA 1
ATOM 748 C C . SER A 1 95 ? 8.252 7.413 13.376 1.00 23.53 95 SER A C 1
ATOM 750 O O . SER A 1 95 ? 7.742 6.394 12.916 1.00 23.53 95 SER A O 1
ATOM 752 N N . LYS A 1 96 ? 9.543 7.475 13.715 1.00 24.14 96 LYS A N 1
ATOM 753 C CA . LYS A 1 96 ? 10.366 6.314 14.070 1.00 24.14 96 LYS A CA 1
ATOM 754 C C . LYS A 1 96 ? 9.713 5.584 15.250 1.00 24.14 96 LYS A C 1
ATOM 756 O O . LYS A 1 96 ? 10.151 5.736 16.381 1.00 24.14 96 LYS A O 1
ATOM 761 N N . LEU A 1 97 ? 8.645 4.845 15.002 1.00 25.12 97 LEU A N 1
ATOM 762 C CA . LEU A 1 97 ? 8.039 3.886 15.914 1.00 25.12 97 LEU A CA 1
ATOM 763 C C . LEU A 1 97 ? 7.468 2.789 15.018 1.00 25.12 97 LEU A C 1
ATOM 765 O O . LEU A 1 97 ? 6.577 3.025 14.209 1.00 25.12 97 LEU A O 1
ATOM 769 N N . SER A 1 98 ? 8.067 1.609 15.117 1.00 26.61 98 SER A N 1
ATOM 770 C CA . SER A 1 98 ? 7.747 0.383 14.388 1.00 26.61 98 SER A CA 1
ATOM 771 C C . SER A 1 98 ? 6.346 -0.140 14.744 1.00 26.61 98 SER A C 1
ATOM 773 O O . SER A 1 98 ? 6.210 -1.131 15.458 1.00 26.61 98 SER A O 1
ATOM 775 N N . GLY A 1 99 ? 5.299 0.551 14.295 1.00 29.75 99 GLY A N 1
ATOM 776 C CA . GLY A 1 99 ? 3.902 0.125 14.396 1.00 29.75 99 GLY A CA 1
ATOM 777 C C . GLY A 1 99 ? 3.338 -0.301 13.031 1.00 29.75 99 GLY A C 1
ATOM 778 O O . GLY A 1 99 ? 3.788 0.227 12.011 1.00 29.75 99 GLY A O 1
ATOM 779 N N . PRO A 1 100 ? 2.363 -1.232 12.967 1.00 38.38 100 PRO A N 1
ATOM 780 C CA . PRO A 1 100 ? 1.727 -1.611 11.708 1.00 38.38 100 PRO A CA 1
ATOM 781 C C . PRO A 1 100 ? 0.966 -0.408 11.136 1.00 38.38 100 PRO A C 1
ATOM 783 O O . PRO A 1 100 ? 0.066 0.132 11.777 1.00 38.38 100 PRO A O 1
ATOM 786 N N . GLN A 1 101 ? 1.348 0.037 9.941 1.00 37.62 101 GLN A N 1
ATOM 787 C CA . GLN A 1 101 ? 0.664 1.111 9.222 1.00 37.62 101 GLN A CA 1
ATOM 788 C C . GLN A 1 101 ? -0.635 0.573 8.607 1.00 37.62 101 GLN A C 1
ATOM 790 O O . GLN A 1 101 ? -0.604 -0.433 7.900 1.00 37.62 101 GLN A O 1
ATOM 795 N N . ILE A 1 102 ? -1.760 1.265 8.819 1.00 43.78 102 ILE A N 1
ATOM 796 C CA . ILE A 1 102 ? -2.973 1.074 8.011 1.00 43.78 102 ILE A CA 1
ATOM 797 C C . ILE A 1 102 ? -3.256 2.340 7.231 1.00 43.78 102 ILE A C 1
ATOM 799 O O . ILE A 1 102 ? -3.487 3.402 7.805 1.00 43.78 102 ILE A O 1
ATOM 803 N N . CYS A 1 103 ? -3.324 2.177 5.916 1.00 37.25 103 CYS A N 1
ATOM 804 C CA . CYS A 1 103 ? -3.851 3.175 5.005 1.00 37.25 103 CYS A CA 1
ATOM 805 C C . CYS A 1 103 ? -5.170 2.640 4.420 1.00 37.25 103 CYS A C 1
ATOM 807 O O . CYS A 1 103 ? -5.160 1.548 3.845 1.00 37.25 103 CYS A O 1
ATOM 809 N N . PRO A 1 104 ? -6.300 3.358 4.544 1.00 41.66 104 PRO A N 1
ATOM 810 C CA . PRO A 1 104 ? -7.508 3.027 3.795 1.00 41.66 104 PRO A CA 1
ATOM 811 C C . PRO A 1 104 ? -7.295 3.235 2.295 1.00 41.66 104 PRO A C 1
ATOM 813 O O . PRO A 1 104 ? -6.728 4.248 1.877 1.00 41.66 104 PRO A O 1
ATOM 816 N N . PHE A 1 105 ? -7.823 2.322 1.478 1.00 42.31 105 PHE A N 1
ATOM 817 C CA . PHE A 1 105 ? -7.918 2.504 0.030 1.00 42.31 105 PHE A CA 1
ATOM 818 C C . PHE A 1 105 ? -9.377 2.408 -0.416 1.00 42.31 105 PHE A C 1
ATOM 820 O O . PHE A 1 105 ? -10.038 1.387 -0.221 1.00 42.31 105 PHE A O 1
ATOM 827 N N . LEU A 1 106 ? -9.870 3.479 -1.041 1.00 42.91 106 LEU A N 1
ATOM 828 C CA . LEU A 1 106 ? -11.186 3.510 -1.670 1.00 42.91 106 LEU A CA 1
ATOM 829 C C . LEU A 1 106 ? -11.113 2.857 -3.056 1.00 42.91 106 LEU A C 1
ATOM 831 O O . LEU A 1 106 ? -10.329 3.279 -3.910 1.00 42.91 106 LEU A O 1
ATOM 835 N N . ILE A 1 107 ? -11.965 1.864 -3.297 1.00 48.28 107 ILE A N 1
ATOM 836 C CA . ILE A 1 107 ? -12.178 1.246 -4.605 1.00 48.28 107 ILE A CA 1
ATOM 837 C C . ILE A 1 107 ? -13.523 1.751 -5.134 1.00 48.28 107 ILE A C 1
ATOM 839 O O . ILE A 1 107 ? -14.587 1.343 -4.671 1.00 48.28 107 ILE A O 1
ATOM 843 N N . ARG A 1 108 ? -13.476 2.652 -6.123 1.00 40.88 108 ARG A N 1
ATOM 844 C CA . ARG A 1 108 ? -14.670 3.207 -6.772 1.00 40.88 108 ARG A CA 1
ATOM 845 C C . ARG A 1 108 ? -14.906 2.567 -8.139 1.00 40.88 108 ARG A C 1
ATOM 847 O O . ARG A 1 108 ? -14.008 2.584 -8.986 1.00 40.88 108 ARG A O 1
ATOM 854 N N . ARG A 1 109 ? -16.123 2.075 -8.407 1.00 37.38 109 ARG A N 1
ATOM 855 C CA . ARG A 1 109 ? -16.567 1.708 -9.766 1.00 37.38 109 ARG A CA 1
ATOM 856 C C . ARG A 1 109 ? -17.179 2.951 -10.417 1.00 37.38 109 ARG A C 1
ATOM 858 O O . ARG A 1 109 ? -18.305 3.323 -10.104 1.00 37.38 109 ARG A O 1
ATOM 865 N N . ALA A 1 110 ? -16.446 3.629 -11.302 1.00 35.97 110 ALA A N 1
ATOM 866 C CA . ALA A 1 110 ? -16.971 4.815 -11.975 1.00 35.97 110 ALA A CA 1
ATOM 867 C C . ALA A 1 110 ? -17.973 4.413 -13.072 1.00 35.97 110 ALA A C 1
ATOM 869 O O . ALA A 1 110 ? -17.619 3.728 -14.035 1.00 35.97 110 ALA A O 1
ATOM 870 N N . GLY A 1 111 ? -19.225 4.859 -12.943 1.00 35.78 111 GLY A N 1
ATOM 871 C CA . GLY A 1 111 ? -20.190 4.859 -14.043 1.00 35.78 111 GLY A CA 1
ATOM 872 C C . GLY A 1 111 ? -19.718 5.805 -15.151 1.00 35.78 111 GLY A C 1
ATOM 873 O O . GLY A 1 111 ? -19.358 6.950 -14.885 1.00 35.78 111 GLY A O 1
ATOM 874 N N . GLY A 1 112 ? -19.668 5.317 -16.392 1.00 29.36 112 GLY A N 1
ATOM 875 C CA . GLY A 1 112 ? -19.207 6.096 -17.541 1.00 29.36 112 GLY A CA 1
ATOM 876 C C . GLY A 1 112 ? -20.099 7.309 -17.823 1.00 29.36 112 GLY A C 1
ATOM 877 O O . GLY A 1 112 ? -21.322 7.199 -17.871 1.00 29.36 112 GLY A O 1
ATOM 878 N N . VAL A 1 113 ? -19.477 8.469 -18.046 1.00 33.75 113 VAL A N 1
ATOM 879 C CA . VAL A 1 113 ? -20.151 9.689 -18.506 1.00 33.75 113 VAL A CA 1
ATOM 880 C C . VAL A 1 113 ? -20.435 9.547 -20.002 1.00 33.75 113 VAL A C 1
ATOM 882 O O . VAL A 1 113 ? -19.519 9.605 -20.820 1.00 33.75 113 VAL A O 1
ATOM 885 N N . ALA A 1 114 ? -21.700 9.349 -20.370 1.00 31.22 114 ALA A N 1
ATOM 886 C CA . ALA A 1 114 ? -22.140 9.414 -21.759 1.00 31.22 114 ALA A CA 1
ATOM 887 C C . ALA A 1 114 ? -22.391 10.879 -22.164 1.00 31.22 114 ALA A C 1
ATOM 889 O O . ALA A 1 114 ? -23.180 11.580 -21.530 1.00 31.22 114 ALA A O 1
ATOM 890 N N . HIS A 1 115 ? -21.741 11.340 -23.236 1.00 28.44 115 HIS A N 1
ATOM 891 C CA . HIS A 1 115 ? -22.120 12.574 -23.930 1.00 28.44 115 HIS A CA 1
ATOM 892 C C . HIS A 1 115 ? -23.530 12.422 -24.538 1.00 28.44 115 HIS A C 1
ATOM 894 O O . HIS A 1 115 ? -23.824 11.374 -25.120 1.00 28.44 115 HIS A O 1
ATOM 900 N N . PRO A 1 116 ? -24.413 13.436 -24.452 1.00 33.44 116 PRO A N 1
ATOM 901 C CA . PRO A 1 116 ? -25.784 13.295 -24.920 1.00 33.44 116 PRO A CA 1
ATOM 902 C C . PRO A 1 116 ? -25.853 13.423 -26.447 1.00 33.44 116 PRO A C 1
ATOM 904 O O . PRO A 1 116 ? -25.567 14.478 -27.006 1.00 33.44 116 PRO A O 1
ATOM 907 N N . SER A 1 117 ? -26.291 12.359 -27.121 1.00 28.06 117 SER A N 1
ATOM 908 C CA . SER A 1 117 ? -26.978 12.461 -28.415 1.00 28.06 117 SER A CA 1
ATOM 909 C C . SER A 1 117 ? -28.478 12.264 -28.174 1.00 28.06 117 SER A C 1
ATOM 911 O O . SER A 1 117 ? -28.849 11.377 -27.399 1.00 28.06 117 SER A O 1
ATOM 913 N N . PRO A 1 118 ? -29.361 13.087 -28.766 1.00 38.66 118 PRO A N 1
ATOM 914 C CA . PRO A 1 118 ? -30.786 13.014 -28.496 1.00 38.66 118 PRO A CA 1
ATOM 915 C C . PRO A 1 118 ? -31.422 11.892 -29.325 1.00 38.66 118 PRO A C 1
ATOM 917 O O . PRO A 1 118 ? -30.967 11.604 -30.426 1.00 38.66 118 PRO A O 1
ATOM 920 N N . LEU A 1 119 ? -32.537 11.355 -28.815 1.00 33.59 119 LEU A N 1
ATOM 921 C CA . LEU A 1 119 ? -33.450 10.373 -29.430 1.00 33.59 119 LEU A CA 1
ATOM 922 C C . LEU A 1 119 ? -33.161 8.895 -29.100 1.00 33.59 119 LEU A C 1
ATOM 924 O O . LEU A 1 119 ? -32.612 8.173 -29.921 1.00 33.59 119 LEU A O 1
ATOM 928 N N . ARG A 1 120 ? -33.676 8.396 -27.963 1.00 32.09 120 ARG A N 1
ATOM 929 C CA . ARG A 1 120 ? -34.840 7.475 -27.932 1.00 32.09 120 ARG A CA 1
ATOM 930 C C . ARG A 1 120 ? -35.198 7.036 -26.504 1.00 32.09 120 ARG A C 1
ATOM 932 O O . ARG A 1 120 ? -34.343 6.601 -25.754 1.00 32.09 120 ARG A O 1
ATOM 939 N N . ALA A 1 121 ? -36.500 7.122 -26.223 1.00 30.31 121 ALA A N 1
ATOM 940 C CA . ALA A 1 121 ? -37.323 6.331 -25.301 1.00 30.31 121 ALA A CA 1
ATOM 941 C C . ALA A 1 121 ? -36.823 6.034 -23.869 1.00 30.31 121 ALA A C 1
ATOM 943 O O . ALA A 1 121 ? -35.904 5.260 -23.631 1.00 30.31 121 ALA A O 1
ATOM 944 N N . ARG A 1 122 ? -37.598 6.561 -22.912 1.00 40.88 122 ARG A N 1
ATOM 945 C CA . ARG A 1 122 ? -37.657 6.160 -21.503 1.00 40.88 122 ARG A CA 1
ATOM 946 C C . ARG A 1 122 ? -37.686 4.631 -21.345 1.00 40.88 122 ARG A C 1
ATOM 948 O O . ARG A 1 122 ? -38.701 4.005 -21.637 1.00 40.88 122 ARG A O 1
ATOM 955 N N . GLN A 1 123 ? -36.629 4.072 -20.771 1.00 33.84 123 GLN A N 1
ATOM 956 C CA . GLN A 1 123 ? -36.726 2.918 -19.885 1.00 33.84 123 GLN A CA 1
ATOM 957 C C . GLN A 1 123 ? -36.304 3.404 -18.505 1.00 33.84 123 GLN A C 1
ATOM 959 O O . GLN A 1 123 ? -35.208 3.927 -18.317 1.00 33.84 123 GLN A O 1
ATOM 964 N N . HIS A 1 124 ? -37.233 3.325 -17.561 1.00 35.62 124 HIS A N 1
ATOM 965 C CA . HIS A 1 124 ? -36.978 3.607 -16.161 1.00 35.62 124 HIS A CA 1
ATOM 966 C C . HIS A 1 124 ? -36.173 2.423 -15.615 1.00 35.62 124 HIS A C 1
ATOM 968 O O . HIS A 1 124 ? -36.741 1.432 -15.169 1.00 35.62 124 HIS A O 1
ATOM 974 N N . CYS A 1 125 ? -34.853 2.484 -15.765 1.00 26.95 125 CYS A N 1
ATOM 975 C CA . CYS A 1 125 ? -33.940 1.573 -15.092 1.00 26.95 125 CYS A CA 1
ATOM 976 C C . CYS A 1 125 ? -33.777 2.101 -13.658 1.00 26.95 125 CYS A C 1
ATOM 978 O O . CYS A 1 125 ? -33.417 3.276 -13.516 1.00 26.95 125 CYS A O 1
ATOM 980 N N . PRO A 1 126 ? -34.070 1.328 -12.596 1.00 33.97 126 PRO A N 1
ATOM 981 C CA . PRO A 1 126 ? -33.651 1.741 -11.264 1.00 33.97 126 PRO A CA 1
ATOM 982 C C . PRO A 1 126 ? -32.121 1.886 -11.288 1.00 33.97 126 PRO A C 1
ATOM 984 O O . PRO A 1 126 ? -31.447 1.038 -11.879 1.00 33.97 126 PRO A O 1
ATOM 987 N N . PRO A 1 127 ? -31.542 2.958 -10.721 1.00 36.53 127 PRO A N 1
ATOM 988 C CA . PRO A 1 127 ? -30.098 3.062 -10.641 1.00 36.53 127 PRO A CA 1
ATOM 989 C C . PRO A 1 127 ? -29.612 1.944 -9.717 1.00 36.53 127 PRO A C 1
ATOM 991 O O . PRO A 1 127 ? -29.765 2.023 -8.502 1.00 36.53 127 PRO A O 1
ATOM 994 N N . LEU A 1 128 ? -29.045 0.886 -10.297 1.00 39.00 128 LEU A N 1
ATOM 995 C CA . LEU A 1 128 ? -28.153 -0.015 -9.581 1.00 39.00 128 LEU A CA 1
ATOM 996 C C . LEU A 1 128 ? -26.967 0.850 -9.167 1.00 39.00 128 LEU A C 1
ATOM 998 O O . LEU A 1 128 ? -26.103 1.133 -9.992 1.00 39.00 128 LEU A O 1
ATOM 1002 N N . SER A 1 129 ? -26.986 1.386 -7.947 1.00 48.00 129 SER A N 1
ATOM 1003 C CA . SER A 1 129 ? -25.853 2.138 -7.423 1.00 48.00 129 SER A CA 1
ATOM 1004 C C . SER A 1 129 ? -24.722 1.138 -7.194 1.00 48.00 129 SER A C 1
ATOM 1006 O O . SER A 1 129 ? -24.852 0.314 -6.280 1.00 48.00 129 SER A O 1
ATOM 1008 N N . PRO A 1 130 ? -23.626 1.183 -7.972 1.00 60.84 130 PRO A N 1
ATOM 1009 C CA . PRO A 1 130 ? -22.429 0.462 -7.589 1.00 60.84 130 PRO A CA 1
ATOM 1010 C C . PRO A 1 130 ? -22.043 0.991 -6.214 1.00 60.84 130 PRO A C 1
ATOM 1012 O O . PRO A 1 130 ? -21.960 2.205 -6.016 1.00 60.84 130 PRO A O 1
ATOM 1015 N N . GLN A 1 131 ? -21.910 0.103 -5.243 1.00 71.25 131 GLN A N 1
ATOM 1016 C CA . GLN A 1 131 ? -21.560 0.519 -3.895 1.00 71.25 131 GLN A CA 1
ATOM 1017 C C . GLN A 1 131 ? -20.071 0.860 -3.890 1.00 71.25 131 GLN A C 1
ATOM 1019 O O . GLN A 1 131 ? -19.251 0.097 -4.400 1.00 71.25 131 GLN A O 1
ATOM 1024 N N . ASP A 1 132 ? -19.725 2.023 -3.344 1.00 84.38 132 ASP A N 1
ATOM 1025 C CA . ASP A 1 132 ? -18.331 2.406 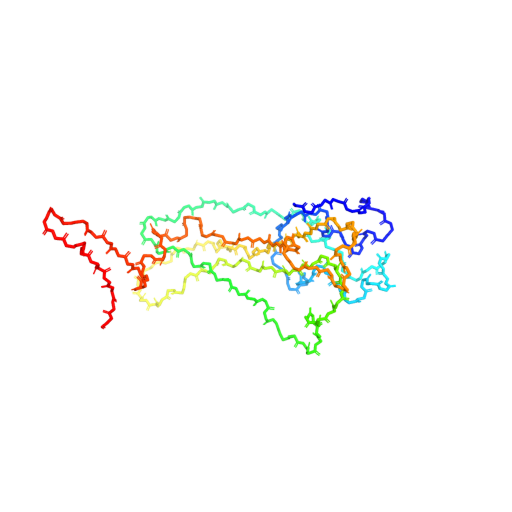-3.154 1.00 84.38 132 ASP A CA 1
ATOM 1026 C C . ASP A 1 132 ? -17.761 1.530 -2.025 1.00 84.38 132 ASP A C 1
ATOM 1028 O O . ASP A 1 132 ? -18.277 1.552 -0.907 1.00 84.38 132 ASP A O 1
ATOM 1032 N N . LEU A 1 133 ? -16.742 0.719 -2.322 1.00 86.94 133 LEU A N 1
ATOM 1033 C CA . LEU A 1 133 ? -16.145 -0.225 -1.370 1.00 86.94 133 LEU A CA 1
ATOM 1034 C C . LEU A 1 133 ? -14.782 0.278 -0.894 1.00 86.94 133 LEU A C 1
ATOM 1036 O O . LEU A 1 133 ? -14.028 0.892 -1.649 1.00 86.94 133 LEU A O 1
ATOM 1040 N N . VAL A 1 134 ? -14.435 -0.025 0.351 1.00 87.44 134 VAL A N 1
ATOM 1041 C CA . VAL A 1 134 ? -13.132 0.278 0.951 1.00 87.44 134 VAL A CA 1
ATOM 1042 C C . VAL A 1 134 ? -12.482 -1.028 1.378 1.00 87.44 134 VAL A C 1
ATOM 1044 O O . VAL A 1 134 ? -13.086 -1.817 2.104 1.00 87.44 134 VAL A O 1
ATOM 1047 N N . ALA A 1 135 ? -11.252 -1.257 0.921 1.00 89.06 135 ALA A N 1
ATOM 1048 C CA . ALA A 1 135 ? -10.436 -2.378 1.368 1.00 89.06 135 ALA A CA 1
ATOM 1049 C C . ALA A 1 135 ? -9.449 -1.897 2.439 1.00 89.06 135 ALA A C 1
ATOM 1051 O O . ALA A 1 135 ? -8.694 -0.944 2.227 1.00 89.06 135 ALA A O 1
ATOM 1052 N N . TRP A 1 136 ? -9.445 -2.588 3.574 1.00 91.50 136 TRP A N 1
ATOM 1053 C CA . TRP A 1 136 ? -8.563 -2.348 4.710 1.00 91.50 136 TRP A CA 1
ATOM 1054 C C . TRP A 1 136 ? -7.579 -3.506 4.808 1.00 91.50 136 TRP A C 1
ATOM 1056 O O . TRP A 1 136 ? -7.993 -4.660 4.918 1.00 91.50 136 TRP A O 1
ATOM 1066 N N . VAL A 1 137 ? -6.282 -3.210 4.734 1.00 91.31 137 VAL A N 1
ATOM 1067 C CA . VAL A 1 137 ? -5.225 -4.226 4.685 1.00 91.31 137 VAL A CA 1
ATOM 1068 C C . VAL A 1 137 ? -4.309 -4.060 5.888 1.00 91.31 137 VAL A C 1
ATOM 1070 O O . VAL A 1 137 ? -3.749 -2.983 6.090 1.00 91.31 137 VAL A O 1
ATOM 1073 N N . THR A 1 138 ? -4.115 -5.142 6.639 1.00 89.94 138 THR A N 1
ATOM 1074 C CA . THR A 1 138 ? -3.169 -5.187 7.757 1.00 89.94 138 THR A CA 1
ATOM 1075 C C . THR A 1 138 ? -1.939 -5.988 7.349 1.00 89.94 138 THR A C 1
ATOM 1077 O O . THR A 1 138 ? -2.023 -7.170 7.009 1.00 89.94 138 THR A O 1
ATOM 1080 N N . VAL A 1 139 ? -0.769 -5.353 7.414 1.00 90.44 139 VAL A N 1
ATOM 1081 C CA . VAL A 1 139 ? 0.532 -5.992 7.181 1.00 90.44 139 VAL A CA 1
ATOM 1082 C C . VAL A 1 139 ? 1.452 -5.762 8.372 1.00 90.44 139 VAL A C 1
ATOM 1084 O O . VAL A 1 139 ? 1.391 -4.732 9.033 1.00 90.44 139 VAL A O 1
ATOM 1087 N N . GLY A 1 140 ? 2.311 -6.734 8.656 1.00 88.25 140 GLY A N 1
ATOM 1088 C CA . GLY A 1 140 ? 3.195 -6.701 9.813 1.00 88.25 140 GLY A CA 1
ATOM 1089 C C . GLY A 1 140 ? 4.000 -7.987 9.941 1.00 88.25 140 GLY A C 1
ATOM 1090 O O . GLY A 1 140 ? 3.772 -8.951 9.202 1.00 88.25 140 GLY A O 1
ATOM 1091 N N . PHE A 1 141 ? 4.946 -7.978 10.873 1.00 89.62 141 PHE A N 1
ATOM 1092 C CA . PHE A 1 141 ? 5.816 -9.102 11.201 1.00 89.62 141 PHE A CA 1
ATOM 1093 C C . PHE A 1 141 ? 6.180 -9.068 12.689 1.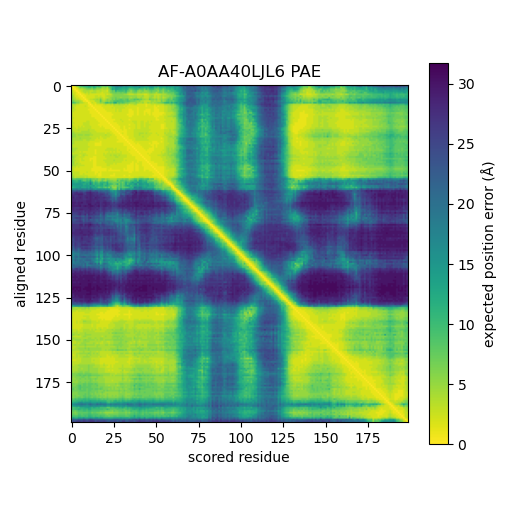00 89.62 141 PHE A C 1
ATOM 1095 O O . PHE A 1 141 ? 6.101 -8.021 13.331 1.00 89.62 141 PHE A O 1
ATOM 1102 N N . LEU A 1 142 ? 6.579 -10.217 13.232 1.00 93.25 142 LEU A N 1
ATOM 1103 C CA . LEU A 1 142 ? 7.145 -10.314 14.573 1.00 93.25 142 LEU A CA 1
ATOM 1104 C C . LEU A 1 142 ? 8.626 -9.921 14.521 1.00 93.25 142 LEU A C 1
ATOM 1106 O O . LEU A 1 142 ? 9.403 -10.570 13.821 1.00 93.25 142 LEU A O 1
ATOM 1110 N N . HIS A 1 143 ? 9.026 -8.898 15.276 1.00 94.06 143 HIS A N 1
ATOM 1111 C CA . HIS A 1 143 ? 10.432 -8.509 15.406 1.00 94.06 143 HIS A CA 1
ATOM 1112 C C . HIS A 1 143 ? 10.985 -9.001 16.744 1.00 94.06 143 HIS A C 1
ATOM 1114 O O . HIS A 1 143 ? 10.600 -8.502 17.799 1.00 94.06 143 HIS A O 1
ATOM 1120 N N . ILE A 1 144 ? 11.878 -9.993 16.698 1.00 95.44 144 ILE A N 1
ATOM 1121 C CA . ILE A 1 144 ? 12.723 -10.389 17.832 1.00 95.44 144 ILE A CA 1
ATOM 1122 C C . ILE A 1 144 ? 14.095 -9.752 17.582 1.00 95.44 144 ILE A C 1
ATOM 1124 O O . ILE A 1 144 ? 14.799 -10.229 16.690 1.00 95.44 144 ILE A O 1
ATOM 1128 N N . PRO A 1 145 ? 14.471 -8.679 18.303 1.00 94.69 145 PRO A N 1
ATOM 1129 C CA . PRO A 1 145 ? 15.729 -7.987 18.046 1.00 94.69 145 PRO A CA 1
ATOM 1130 C C . PRO A 1 145 ? 16.946 -8.896 18.235 1.00 94.69 145 PRO A C 1
ATOM 1132 O O . PRO A 1 145 ? 16.979 -9.717 19.157 1.00 94.69 145 PRO A O 1
ATOM 1135 N N . HIS A 1 146 ? 17.961 -8.722 17.390 1.00 96.44 146 HIS A N 1
ATOM 1136 C CA . HIS A 1 146 ? 19.209 -9.492 17.435 1.00 96.44 146 HIS A CA 1
ATOM 1137 C C . HIS A 1 146 ? 20.453 -8.601 17.254 1.00 96.44 146 HIS A C 1
ATOM 1139 O O . HIS A 1 146 ? 20.347 -7.392 17.067 1.00 96.44 146 HIS A O 1
ATOM 1145 N N . SER A 1 147 ? 21.660 -9.169 17.375 1.00 97.25 147 SER A N 1
ATOM 1146 C CA . SER A 1 147 ? 22.924 -8.404 17.409 1.00 97.25 147 SER A CA 1
ATOM 1147 C C . SER A 1 147 ? 23.163 -7.522 16.181 1.00 97.25 147 SER A C 1
ATOM 1149 O O . SER A 1 147 ? 23.761 -6.453 16.286 1.00 97.25 147 SER A O 1
ATOM 1151 N N . GLU A 1 148 ? 22.687 -7.962 15.026 1.00 96.81 148 GLU A N 1
ATOM 1152 C CA . GLU A 1 148 ? 22.820 -7.293 13.737 1.00 96.81 148 GLU A CA 1
ATOM 1153 C C . GLU A 1 148 ? 21.865 -6.090 13.590 1.00 96.81 148 GLU A C 1
ATOM 1155 O O . GLU A 1 148 ? 21.999 -5.340 12.627 1.00 96.81 148 GLU A O 1
ATOM 1160 N N . ASP A 1 149 ? 20.952 -5.854 14.547 1.00 96.75 149 ASP A N 1
ATOM 1161 C CA . ASP A 1 149 ? 20.101 -4.651 14.608 1.00 96.75 149 ASP A CA 1
ATOM 1162 C C . ASP A 1 149 ? 20.832 -3.409 15.164 1.00 96.75 149 ASP A C 1
ATOM 1164 O O . ASP A 1 149 ? 20.259 -2.321 15.238 1.00 96.75 149 ASP A O 1
ATOM 1168 N N . ILE A 1 150 ? 22.101 -3.533 15.568 1.00 94.25 150 ILE A N 1
ATOM 1169 C CA . ILE A 1 150 ? 22.918 -2.421 16.075 1.00 94.25 150 ILE A CA 1
ATOM 1170 C C . ILE A 1 150 ? 23.839 -1.899 14.958 1.00 94.25 150 ILE A C 1
ATOM 1172 O O . ILE A 1 150 ? 24.546 -2.691 14.336 1.00 94.25 150 ILE A O 1
ATOM 1176 N N . PRO A 1 151 ? 23.922 -0.574 14.708 1.00 95.88 151 PRO A N 1
ATOM 1177 C CA . PRO A 1 151 ? 23.278 0.529 15.433 1.00 95.88 151 PRO A CA 1
ATOM 1178 C C . PRO A 1 151 ? 21.835 0.822 15.002 1.00 95.88 151 PRO A C 1
ATOM 1180 O O . PRO A 1 151 ? 21.162 1.599 15.671 1.00 95.88 151 PRO A O 1
ATOM 1183 N N . ASN A 1 152 ? 21.387 0.254 13.884 1.00 95.62 152 ASN A N 1
ATOM 1184 C CA . ASN A 1 152 ? 20.037 0.413 13.361 1.00 95.62 152 ASN A CA 1
ATOM 1185 C C . ASN A 1 152 ? 19.580 -0.908 12.739 1.00 95.62 152 ASN A C 1
ATOM 1187 O O . ASN A 1 152 ? 20.359 -1.552 12.036 1.00 95.62 152 ASN A O 1
ATOM 1191 N N . THR A 1 153 ? 18.299 -1.239 12.894 1.00 93.56 153 THR A N 1
ATOM 1192 C CA . THR A 1 153 ? 17.660 -2.327 12.151 1.00 93.56 153 THR A CA 1
ATOM 1193 C C . THR A 1 153 ? 17.789 -2.099 10.647 1.00 93.56 153 THR A C 1
ATOM 1195 O O . THR A 1 153 ? 17.418 -1.044 10.121 1.00 93.56 153 THR A O 1
ATOM 1198 N N . ALA A 1 154 ? 18.333 -3.091 9.944 1.00 94.75 154 ALA A N 1
ATOM 1199 C CA . ALA A 1 154 ? 18.545 -3.017 8.505 1.00 94.75 154 ALA A CA 1
ATOM 1200 C C . ALA A 1 154 ? 17.218 -3.163 7.736 1.00 94.75 154 ALA A C 1
ATOM 1202 O O . ALA A 1 154 ? 16.304 -3.858 8.165 1.00 94.75 154 ALA A O 1
ATOM 1203 N N . THR A 1 155 ? 17.099 -2.522 6.572 1.00 94.31 155 THR A N 1
ATOM 1204 C CA . THR A 1 155 ? 15.893 -2.620 5.728 1.00 94.31 155 THR A CA 1
ATOM 1205 C C . THR A 1 155 ? 15.725 -3.942 4.959 1.00 94.31 155 THR A C 1
ATOM 1207 O O . THR A 1 155 ? 14.570 -4.327 4.739 1.00 94.31 155 THR A O 1
ATOM 1210 N N . PRO A 1 156 ? 16.784 -4.668 4.528 1.00 94.00 156 PRO A N 1
ATOM 1211 C CA . PRO A 1 156 ? 16.613 -5.927 3.805 1.00 94.00 156 PRO A CA 1
ATOM 1212 C C . PRO A 1 156 ? 15.854 -6.960 4.642 1.00 94.00 156 PRO A C 1
ATOM 1214 O O . PRO A 1 156 ? 16.242 -7.261 5.763 1.00 94.00 156 PRO A O 1
ATOM 1217 N N . GLY A 1 157 ? 14.763 -7.500 4.095 1.00 89.00 157 G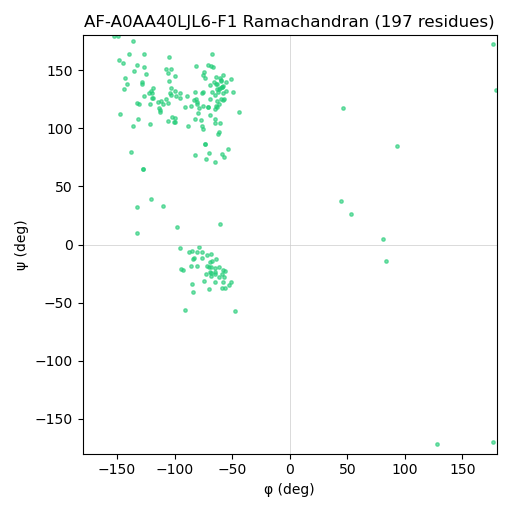LY A N 1
ATOM 1218 C CA . GLY A 1 157 ? 13.911 -8.478 4.786 1.00 89.00 157 GLY A CA 1
ATOM 1219 C C . GLY A 1 157 ? 12.854 -7.882 5.725 1.00 89.00 157 GLY A C 1
ATOM 1220 O O . GLY A 1 157 ? 11.895 -8.575 6.040 1.00 89.00 157 GLY A O 1
ATOM 1221 N N . ASN A 1 158 ? 12.948 -6.595 6.081 1.00 90.75 158 ASN A N 1
ATOM 1222 C CA . ASN A 1 158 ? 12.015 -5.909 6.992 1.00 90.75 158 ASN A CA 1
ATOM 1223 C C . ASN A 1 158 ? 10.919 -5.101 6.271 1.00 90.75 158 ASN A C 1
ATOM 1225 O O . ASN A 1 158 ? 10.256 -4.251 6.862 1.00 90.75 158 ASN A O 1
ATOM 1229 N N . SER A 1 159 ? 10.725 -5.346 4.973 1.00 90.00 159 SER A N 1
ATOM 1230 C CA . SER A 1 159 ? 9.676 -4.704 4.175 1.00 90.00 159 SER A CA 1
ATOM 1231 C C . SER A 1 159 ? 8.428 -5.584 4.115 1.00 90.00 159 SER A C 1
ATOM 1233 O O . SER A 1 159 ? 8.508 -6.758 3.758 1.00 90.00 159 SER A O 1
ATOM 1235 N N . VAL A 1 160 ? 7.266 -5.001 4.408 1.00 90.94 160 VAL A N 1
ATOM 1236 C CA . VAL A 1 160 ? 5.952 -5.645 4.277 1.00 90.94 160 VAL A CA 1
ATOM 1237 C C . VAL A 1 160 ? 5.024 -4.772 3.438 1.00 90.94 160 VAL A C 1
ATOM 1239 O O . VAL A 1 160 ? 5.180 -3.555 3.385 1.00 90.94 160 VAL A O 1
ATOM 1242 N N . GLY A 1 161 ? 4.058 -5.386 2.761 1.00 89.06 161 GLY A N 1
ATOM 1243 C CA . GLY A 1 161 ? 3.125 -4.667 1.902 1.00 89.06 161 GLY A CA 1
ATOM 1244 C C . GLY A 1 161 ? 2.179 -5.608 1.171 1.00 89.06 161 GLY A C 1
ATOM 1245 O O . GLY A 1 161 ? 2.122 -6.805 1.453 1.00 89.06 161 GLY A O 1
ATOM 1246 N N . PHE A 1 162 ? 1.444 -5.055 0.216 1.00 89.88 162 PHE A N 1
ATOM 1247 C CA . PHE A 1 162 ? 0.529 -5.791 -0.649 1.00 89.88 162 PHE A CA 1
ATOM 1248 C C . PHE A 1 162 ? 0.634 -5.260 -2.082 1.00 89.88 162 PHE A C 1
ATOM 1250 O O . PHE A 1 162 ? 1.168 -4.177 -2.316 1.00 89.88 162 PHE A O 1
ATOM 1257 N N . LEU A 1 163 ? 0.127 -6.027 -3.049 1.00 90.88 163 LEU A N 1
ATOM 1258 C CA . LEU A 1 163 ? 0.070 -5.613 -4.450 1.00 90.88 163 LEU A CA 1
ATOM 1259 C C . LEU A 1 163 ? -1.376 -5.600 -4.933 1.00 90.88 163 LEU A C 1
ATOM 1261 O O . LEU A 1 163 ? -2.091 -6.591 -4.786 1.00 90.88 163 LEU A O 1
ATOM 1265 N N . LEU A 1 164 ? -1.774 -4.509 -5.584 1.00 90.31 164 LEU A N 1
ATOM 1266 C CA . LEU A 1 164 ? -2.982 -4.470 -6.401 1.00 90.31 164 LEU A CA 1
ATOM 1267 C C . LEU A 1 164 ? -2.594 -4.840 -7.828 1.00 90.31 164 LEU A C 1
ATOM 1269 O O . LEU A 1 164 ? -1.779 -4.160 -8.449 1.00 90.31 164 LEU A O 1
ATOM 1273 N N . ARG A 1 165 ? -3.151 -5.939 -8.338 1.00 91.38 165 ARG A N 1
ATOM 1274 C CA . ARG A 1 165 ? -2.888 -6.409 -9.701 1.00 91.38 165 ARG A CA 1
ATOM 1275 C C . ARG A 1 165 ? -4.185 -6.415 -10.501 1.00 91.38 165 ARG A C 1
ATOM 1277 O O . ARG A 1 165 ? -5.193 -6.892 -9.978 1.00 91.38 165 ARG A O 1
ATOM 1284 N N . PRO A 1 166 ? -4.180 -5.915 -11.747 1.00 90.94 166 PRO A N 1
ATOM 1285 C CA . PRO A 1 166 ? -5.346 -6.023 -12.608 1.00 90.94 166 PRO A CA 1
ATOM 1286 C C . PRO A 1 166 ? -5.679 -7.503 -12.826 1.00 90.94 166 PRO A C 1
ATOM 1288 O O . PRO A 1 166 ? -4.795 -8.314 -13.097 1.00 90.94 166 PRO A O 1
ATOM 1291 N N . PHE A 1 167 ? -6.959 -7.848 -12.721 1.00 90.56 167 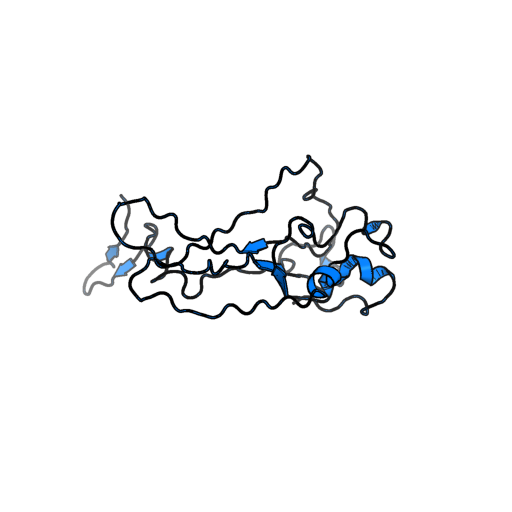PHE A N 1
ATOM 1292 C CA . PHE A 1 167 ? -7.458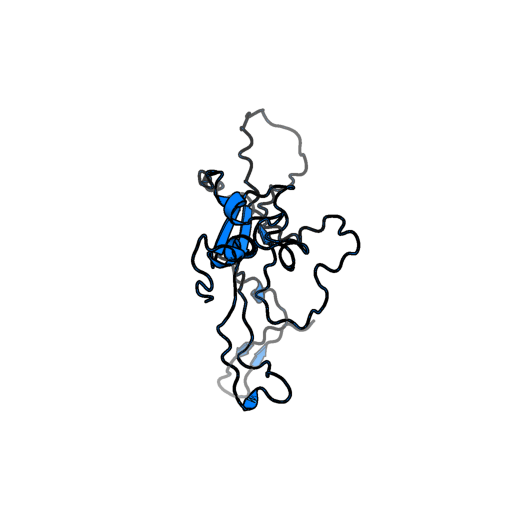 -9.192 -12.994 1.00 90.56 167 PHE A CA 1
ATOM 1293 C C . PHE A 1 167 ? -8.670 -9.077 -13.912 1.00 90.56 167 PHE A C 1
ATOM 1295 O O . PHE A 1 167 ? -9.706 -8.566 -13.497 1.00 90.56 167 PHE A O 1
ATOM 1302 N N . ASN A 1 168 ? -8.506 -9.466 -15.181 1.00 92.69 168 ASN A N 1
ATOM 1303 C CA . ASN A 1 168 ? -9.496 -9.258 -16.249 1.00 92.69 168 ASN A CA 1
ATOM 1304 C C . ASN A 1 168 ? -9.965 -7.794 -16.398 1.00 92.69 168 ASN A C 1
ATOM 1306 O O . ASN A 1 168 ? -11.078 -7.531 -16.844 1.00 92.69 168 ASN A O 1
ATOM 1310 N N . PHE A 1 169 ? -9.122 -6.834 -16.002 1.00 87.31 169 PHE A N 1
ATOM 1311 C CA . PHE A 1 169 ? -9.428 -5.406 -16.105 1.00 87.31 169 PHE A CA 1
ATOM 1312 C C . PHE A 1 169 ? -9.098 -4.845 -17.497 1.00 87.31 169 PHE A C 1
ATOM 1314 O O . PHE A 1 169 ? -9.864 -4.065 -18.059 1.00 87.31 169 PHE A O 1
ATOM 1321 N N . PHE A 1 170 ? -7.965 -5.270 -18.059 1.00 90.56 170 PHE A N 1
ATOM 1322 C CA . PHE A 1 170 ? -7.524 -4.927 -19.409 1.00 90.56 170 PHE A CA 1
ATOM 1323 C C . PHE A 1 170 ? -7.769 -6.109 -20.362 1.00 90.56 170 PHE A C 1
ATOM 1325 O O . PHE A 1 170 ? -7.745 -7.256 -19.909 1.00 90.56 170 PHE A O 1
ATOM 1332 N N . PRO A 1 171 ? -7.993 -5.858 -21.665 1.00 93.56 171 PRO A N 1
ATOM 1333 C CA . PRO A 1 171 ? -8.147 -6.923 -22.661 1.00 93.56 171 PRO A CA 1
ATOM 1334 C C . PRO A 1 171 ? -6.842 -7.694 -22.932 1.00 93.56 171 PRO A C 1
ATOM 1336 O O . PRO A 1 171 ? -6.891 -8.841 -23.363 1.00 93.56 171 PRO A O 1
ATOM 1339 N N . GLU A 1 172 ? -5.689 -7.077 -22.669 1.00 93.31 172 GLU A N 1
ATOM 1340 C CA . GLU A 1 172 ? -4.347 -7.651 -22.798 1.00 93.31 172 GLU A CA 1
ATOM 1341 C C . GLU A 1 172 ? -3.403 -7.015 -21.764 1.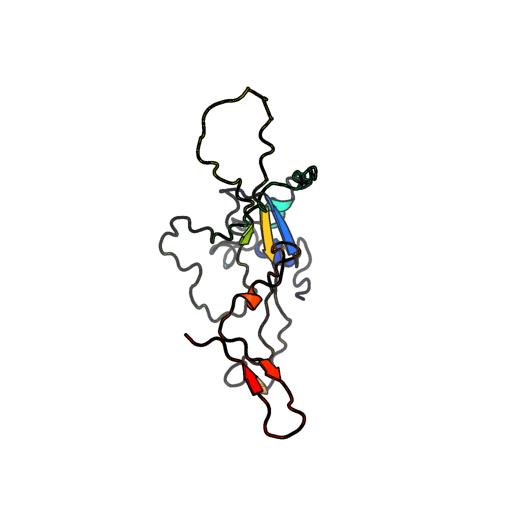00 93.31 172 GLU A C 1
ATOM 1343 O O . GLU A 1 172 ? -3.823 -6.154 -20.986 1.00 93.31 172 GLU A O 1
ATOM 1348 N N . ASP A 1 173 ? -2.137 -7.437 -21.728 1.00 95.44 173 ASP A N 1
ATOM 1349 C CA . ASP A 1 173 ? -1.148 -6.832 -20.835 1.00 95.44 173 ASP A CA 1
ATOM 1350 C C . ASP A 1 173 ? -0.919 -5.349 -21.204 1.00 95.44 173 ASP A C 1
ATOM 1352 O O . ASP A 1 173 ? -0.437 -5.061 -22.303 1.00 95.44 173 ASP A O 1
ATOM 1356 N N . PRO A 1 174 ? -1.209 -4.389 -20.300 1.00 94.12 174 PRO A N 1
ATOM 1357 C CA . PRO A 1 174 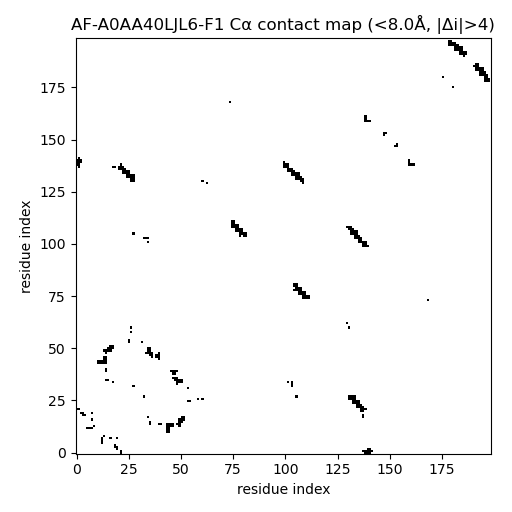? -1.001 -2.969 -20.574 1.00 94.12 174 PRO A CA 1
ATOM 1358 C C . PRO A 1 174 ? 0.469 -2.610 -20.844 1.00 94.12 174 PRO A C 1
ATOM 1360 O O . PRO A 1 174 ? 0.734 -1.564 -21.439 1.00 94.12 174 PRO A O 1
ATOM 1363 N N . SER A 1 175 ? 1.430 -3.452 -20.441 1.00 94.31 175 SER A N 1
ATOM 1364 C CA . SER A 1 175 ? 2.856 -3.222 -20.696 1.00 94.31 175 SER A CA 1
ATOM 1365 C C . SER A 1 175 ? 3.236 -3.338 -22.180 1.00 94.31 175 SER A C 1
ATOM 1367 O O . SER A 1 175 ? 4.236 -2.754 -22.597 1.00 94.31 175 SER A O 1
ATOM 1369 N N . VAL A 1 176 ? 2.403 -3.990 -23.004 1.00 94.00 176 VAL A N 1
ATOM 1370 C CA . VAL A 1 176 ? 2.616 -4.148 -24.456 1.00 94.00 176 VAL A CA 1
ATOM 1371 C C . VAL A 1 176 ? 2.661 -2.801 -25.186 1.00 94.00 176 VAL A C 1
ATOM 1373 O O . VAL A 1 176 ? 3.352 -2.669 -26.194 1.00 94.00 176 VAL A O 1
ATOM 1376 N N . ALA A 1 177 ? 1.993 -1.770 -24.661 1.00 93.44 177 ALA A N 1
ATOM 1377 C CA . ALA A 1 177 ? 2.050 -0.416 -25.215 1.00 93.44 177 ALA A CA 1
ATOM 1378 C C . ALA A 1 177 ? 3.399 0.298 -24.968 1.00 93.44 177 ALA A C 1
ATOM 1380 O O . ALA A 1 177 ? 3.630 1.382 -25.514 1.00 93.44 177 ALA A O 1
ATOM 1381 N N . SER A 1 178 ? 4.287 -0.275 -24.146 1.00 94.75 178 SER A N 1
ATOM 1382 C CA . SER A 1 178 ? 5.599 0.297 -23.846 1.00 94.75 178 SER A CA 1
ATOM 1383 C C . SER A 1 178 ? 6.533 0.258 -25.057 1.00 94.75 178 SER A C 1
ATOM 1385 O O . SER A 1 178 ? 6.659 -0.755 -25.746 1.00 94.75 178 SER A O 1
ATOM 1387 N N . ARG A 1 179 ? 7.256 1.362 -25.278 1.00 94.69 179 ARG A N 1
ATOM 1388 C CA . ARG A 1 179 ? 8.297 1.467 -26.317 1.00 94.69 179 ARG A CA 1
ATOM 1389 C C . ARG A 1 179 ? 9.676 1.008 -25.846 1.00 94.69 179 ARG A C 1
ATOM 1391 O O . ARG A 1 179 ? 10.584 0.894 -26.667 1.00 94.69 179 ARG A O 1
ATOM 1398 N N . ASP A 1 180 ? 9.813 0.708 -24.557 1.00 96.06 180 ASP A N 1
ATOM 1399 C CA . ASP A 1 180 ? 11.066 0.230 -23.966 1.00 96.06 180 ASP A CA 1
ATOM 1400 C C . ASP A 1 180 ? 11.288 -1.273 -24.202 1.00 96.06 180 ASP A C 1
ATOM 1402 O O . ASP A 1 180 ? 12.356 -1.806 -23.895 1.00 96.06 180 ASP A O 1
ATOM 1406 N N . THR A 1 181 ? 10.302 -1.968 -24.779 1.00 94.88 181 THR A N 1
ATOM 1407 C CA . THR A 1 181 ? 10.421 -3.376 -25.162 1.00 94.88 181 THR A CA 1
ATOM 1408 C C . THR A 1 181 ? 11.534 -3.563 -26.196 1.00 94.88 181 THR A C 1
ATOM 1410 O O . THR A 1 181 ? 11.620 -2.849 -27.197 1.00 94.88 181 THR A O 1
ATOM 1413 N N . VAL A 1 182 ? 12.379 -4.573 -25.981 1.00 95.81 182 VAL A N 1
ATOM 1414 C CA . VAL A 1 182 ? 13.441 -4.979 -26.909 1.00 95.81 182 VAL A CA 1
ATOM 1415 C C . VAL A 1 182 ? 13.223 -6.435 -27.286 1.00 95.81 182 VAL A C 1
ATOM 1417 O O . VAL A 1 182 ? 13.074 -7.281 -26.407 1.00 95.81 182 VAL A O 1
ATOM 1420 N N . ILE A 1 183 ? 13.249 -6.739 -28.585 1.00 96.62 183 ILE A N 1
ATOM 1421 C CA . ILE A 1 183 ? 13.153 -8.118 -29.078 1.00 96.62 183 ILE A CA 1
ATOM 1422 C C . ILE A 1 183 ? 14.417 -8.461 -29.866 1.00 96.62 183 ILE A C 1
ATOM 1424 O O . ILE A 1 183 ? 14.840 -7.700 -30.733 1.00 96.62 183 ILE A O 1
ATOM 1428 N N . VAL A 1 184 ? 15.038 -9.602 -29.561 1.00 97.00 184 VAL A N 1
ATOM 1429 C CA . VAL A 1 184 ? 16.255 -10.081 -30.230 1.00 97.00 184 VAL A CA 1
ATOM 1430 C C . VAL A 1 184 ? 15.925 -11.333 -31.034 1.00 97.00 184 VAL A C 1
ATOM 1432 O O . VAL A 1 184 ? 15.565 -12.360 -30.467 1.00 97.00 184 VAL A O 1
ATOM 1435 N N . TRP A 1 185 ? 16.067 -11.246 -32.353 1.00 97.38 185 TRP A N 1
ATOM 1436 C CA . TRP A 1 185 ? 15.773 -12.324 -33.291 1.00 97.38 185 TRP A CA 1
ATOM 1437 C C . TRP A 1 185 ? 17.070 -12.976 -33.794 1.00 97.38 185 TRP A C 1
ATOM 1439 O O . TRP A 1 185 ? 17.969 -12.254 -34.246 1.00 97.38 185 TRP A O 1
ATOM 1449 N N . PRO A 1 186 ? 17.195 -14.314 -33.756 1.00 96.81 186 PRO A N 1
ATOM 1450 C CA . PRO A 1 186 ? 18.343 -15.004 -34.336 1.00 96.81 186 PRO A CA 1
ATOM 1451 C C . PRO A 1 186 ? 18.344 -14.891 -35.868 1.00 96.81 186 PRO A C 1
ATOM 1453 O O . PRO A 1 186 ? 17.295 -14.730 -36.494 1.00 96.81 186 PRO A O 1
ATOM 1456 N N . ARG A 1 187 ? 19.529 -14.978 -36.479 1.00 95.12 187 ARG A N 1
ATOM 1457 C CA . ARG A 1 187 ? 19.708 -15.051 -37.938 1.00 95.12 187 ARG A CA 1
ATOM 1458 C C . ARG A 1 187 ? 20.600 -16.235 -38.292 1.00 95.12 187 ARG A C 1
ATOM 1460 O O . ARG A 1 187 ? 21.600 -16.450 -37.617 1.00 95.12 187 ARG A O 1
ATOM 1467 N N . ASP A 1 188 ? 20.258 -16.949 -39.365 1.00 92.12 188 ASP A N 1
ATOM 1468 C CA . ASP A 1 188 ? 20.946 -18.187 -39.769 1.00 92.12 188 ASP A CA 1
ATOM 1469 C C . ASP A 1 188 ? 22.445 -17.980 -40.029 1.00 92.12 188 ASP A C 1
ATOM 1471 O O . ASP A 1 188 ? 23.258 -18.823 -39.671 1.00 92.12 188 ASP A O 1
ATOM 1475 N N . ASN A 1 189 ? 22.817 -16.832 -40.610 1.00 88.88 189 ASN A N 1
ATOM 1476 C CA . ASN A 1 189 ? 24.201 -16.453 -40.884 1.00 88.88 189 ASN A CA 1
ATOM 1477 C C . ASN A 1 189 ? 24.434 -14.985 -40.490 1.00 88.88 189 ASN A C 1
ATOM 1479 O O . ASN A 1 189 ? 24.049 -14.072 -41.223 1.00 88.88 189 ASN A O 1
ATOM 1483 N N . GLY A 1 190 ? 25.069 -14.749 -39.339 1.00 90.62 190 GLY A N 1
ATOM 1484 C CA . GLY A 1 190 ? 25.464 -13.413 -38.874 1.00 90.62 190 GLY A CA 1
ATOM 1485 C C . GLY A 1 190 ? 24.996 -13.078 -37.451 1.00 90.62 190 GLY A C 1
ATOM 1486 O O . GLY A 1 190 ? 24.514 -13.952 -36.735 1.00 90.62 190 GLY A O 1
ATOM 1487 N N . PRO A 1 191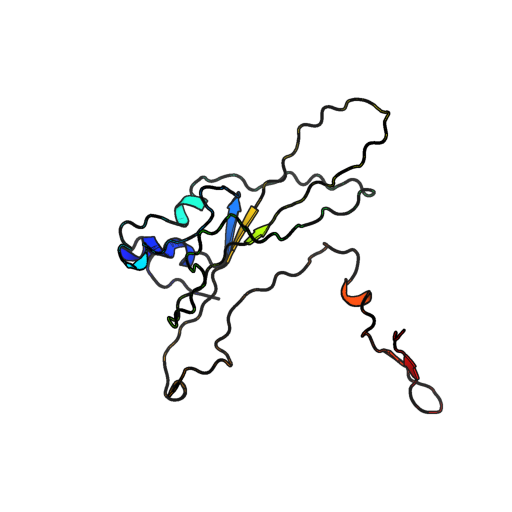 ? 25.164 -11.817 -37.009 1.00 94.00 191 PRO A N 1
ATOM 1488 C CA . PRO A 1 191 ? 24.735 -11.382 -35.683 1.00 94.00 191 PRO A CA 1
ATOM 1489 C C . PRO A 1 191 ? 23.204 -11.301 -35.572 1.00 94.00 191 PRO A C 1
ATOM 1491 O O . PRO A 1 191 ? 22.500 -11.074 -36.560 1.00 94.00 191 PRO A O 1
ATOM 1494 N N . ASN A 1 192 ? 22.699 -11.437 -34.343 1.00 96.69 192 ASN A N 1
ATOM 1495 C CA . ASN A 1 192 ? 21.273 -11.320 -34.037 1.00 96.69 192 ASN A CA 1
ATOM 1496 C C . ASN A 1 192 ? 20.707 -9.954 -34.457 1.00 96.69 192 ASN A C 1
ATOM 1498 O O . ASN A 1 192 ? 21.369 -8.920 -34.338 1.00 96.69 192 ASN A O 1
ATOM 1502 N N . TYR A 1 193 ? 19.449 -9.939 -34.893 1.00 95.25 193 TYR A N 1
ATOM 1503 C CA . TYR A 1 193 ? 18.711 -8.712 -35.170 1.00 95.25 193 TYR A CA 1
ATOM 1504 C C . TYR A 1 193 ? 18.052 -8.193 -33.893 1.00 95.25 193 TYR A C 1
ATOM 1506 O O . TYR A 1 193 ? 17.221 -8.870 -33.295 1.00 95.25 193 TYR A O 1
ATOM 1514 N N . VAL A 1 194 ? 18.417 -6.981 -33.480 1.00 95.94 194 VAL A N 1
ATOM 1515 C CA . VAL A 1 194 ? 17.850 -6.323 -32.298 1.00 95.94 194 VAL A CA 1
ATOM 1516 C C . VAL A 1 194 ? 16.779 -5.331 -32.748 1.00 95.94 194 VAL A C 1
ATOM 1518 O O . VAL A 1 194 ? 17.095 -4.287 -33.319 1.00 95.94 194 VAL A O 1
ATOM 1521 N N . GLN A 1 195 ? 15.517 -5.650 -32.480 1.00 94.75 195 GLN A N 1
ATOM 1522 C CA . GLN A 1 195 ? 14.367 -4.786 -32.718 1.00 94.75 195 GLN A CA 1
ATOM 1523 C C . GLN A 1 195 ? 14.113 -3.903 -31.489 1.00 94.75 195 GLN A C 1
ATOM 1525 O O . GLN A 1 195 ? 14.016 -4.396 -30.363 1.00 94.75 195 GLN A O 1
ATOM 1530 N N . ARG A 1 196 ? 14.016 -2.590 -31.713 1.00 95.25 196 ARG A N 1
ATOM 1531 C CA . ARG A 1 196 ? 13.703 -1.562 -30.708 1.00 95.25 196 ARG A CA 1
ATOM 1532 C C . ARG A 1 196 ? 12.622 -0.630 -31.266 1.00 95.25 196 ARG A C 1
ATOM 1534 O O . ARG A 1 196 ? 12.548 -0.470 -32.481 1.00 95.25 196 ARG A O 1
ATOM 1541 N N . TRP A 1 197 ? 11.837 0.009 -30.398 1.00 88.06 197 TRP A N 1
ATOM 1542 C CA . TRP A 1 197 ? 10.722 0.902 -30.770 1.00 88.06 197 TRP A CA 1
ATOM 1543 C C . TRP A 1 197 ? 11.004 2.389 -30.466 1.00 88.06 197 TRP A C 1
ATOM 1545 O O . TRP A 1 197 ? 10.101 3.156 -30.125 1.00 88.06 197 TRP A O 1
ATOM 1555 N N . ILE A 1 198 ? 12.273 2.797 -30.592 1.00 77.75 198 ILE A N 1
ATOM 1556 C CA . ILE A 1 198 ? 12.731 4.187 -30.412 1.00 77.75 198 ILE A CA 1
ATOM 1557 C C . ILE A 1 198 ? 12.073 5.077 -31.494 1.00 77.75 198 ILE A C 1
ATOM 1559 O O . ILE A 1 198 ? 11.974 4.617 -32.634 1.00 77.75 198 ILE A O 1
ATOM 1563 N N . PRO A 1 199 ? 11.603 6.300 -31.175 1.00 65.31 199 PRO A N 1
ATOM 1564 C CA . PRO A 1 199 ? 11.230 7.288 -32.190 1.00 65.31 199 PRO A CA 1
ATOM 1565 C C . PRO A 1 199 ? 12.406 7.725 -33.077 1.00 65.31 199 PRO A C 1
ATOM 1567 O O . PRO A 1 199 ? 13.565 7.693 -32.603 1.00 65.31 199 PRO A O 1
#

Nearest PDB structures (foldseek):
  3k5t-assembly1_A  TM=9.704E-01  e=3.593E-14  Homo sapiens
  3mph-assembly1_B  TM=9.685E-01  e=4.592E-14  Homo sapiens
  3mph-assembly1_A  TM=9.693E-01  e=6.240E-14  Homo sapiens
  3hii-assembly1_B  TM=9.611E-01  e=5.869E-14  Homo sapiens
  3hii-assembly1_A  TM=9.696E-01  e=7.501E-14  Homo sapiens